Protein AF-A0A7S0FKG6-F1 (afdb_monomer_lite)

Foldseek 3Di:
DEEFAPALAEREEAWFQAEQAEAEQYEAANELAEDYEWEFDADPQEPQVRGGHEAYEAYNYEYEHYNPNNQPHANEEYDQYEQYEHENYEFAHGLAANAEDEAPHQYNYEAAHYEFEHHNANHADAANYAYEHQDFHFYCNPPNDTDSDHAAHEHEHYEYERDHRNQQWHYNDEAQRERYDYYHYEGEQAAHEDPNDHFHAEAANYEYHQHGHNHFERYHEDEDFDPVGAYEDEHYEAEHAAQAEAHEAYAADDPVRLVPRYYAELYEYEHAVLWYWHHYRNDIGIPVRVQVVCSHYNYGTYYPVVVPD

pLDDT: mean 95.39, std 6.19, range [36.03, 98.94]

Secondary structure (DSSP, 8-state):
--EEES-SS-SEEEESSEES-EEES-EEES-SS-SEEEE---BTTB-TT--SEES-EEES-EEES--SS-SS--SEEEES-BS-EEES-EEE--SS-SEEE---SSB--EEES-EEES--SS--S--SEEE---S--BB-TTTSS-BS-PBPEEEES-EEE--SS-TT-SEEE-TT--SEEEES-EEES--EE--SS---EEEES-EEES--SSSS-SEE-----BTTB-EEEES-EEE-SSTT-EEEEE----HHHHHHHEEEE--EEEEGGG--EEEETTEEEEHHHHHHTTSSBT-EEEEGGGG--

Sequence (309 aa):
RCAFSRLDGNAVLLDGYNRDALITGNGFFLLGASGIVLWGYEHNGDGTGGEQPRRTRVEQNFCHEIGIYQKQSSCYFHAVSAESTITRNLFFNGPRAMVNFNDGFGGGHDLGHNLIFNSCRESSDHGAFNSWDRQPYLTDVPTGLPSSEPLYSRLHNNFIVANYAADGGCYDNDDGSSWYLEQNNFCVYGGMKSNFQGHNKHSSNNVHAFASVYGDVCLNGLAQVSEHYAEGYWNNTCVLARASDPYLRVECLDADAARQFLYLGGNRVYAPGGAPSVEYCGRRWNASAWGASGRDIGTTFADTAGVSG

Radius of gyration: 19.32 Å; chains: 1; bounding box: 49×43×53 Å

Organism: NCBI:txid73915

Structure (mmCIF, N/CA/C/O backbone):
data_AF-A0A7S0FKG6-F1
#
_entry.id   AF-A0A7S0FKG6-F1
#
loop_
_atom_site.group_PDB
_atom_site.id
_atom_site.type_symbol
_atom_site.label_atom_id
_atom_site.label_alt_id
_atom_site.label_comp_id
_atom_site.label_asym_id
_atom_site.label_entity_id
_atom_site.label_seq_id
_atom_site.pdbx_PDB_ins_code
_atom_site.Cartn_x
_atom_site.Cartn_y
_atom_site.Cartn_z
_atom_site.occupancy
_atom_site.B_iso_or_equiv
_atom_site.auth_seq_id
_atom_site.auth_comp_id
_atom_site.auth_asym_id
_atom_site.auth_atom_id
_atom_site.pdbx_PDB_model_num
ATOM 1 N N . ARG A 1 1 ? -15.842 -15.954 19.500 1.00 89.19 1 ARG A N 1
ATOM 2 C CA . ARG A 1 1 ? -16.284 -16.000 18.089 1.00 89.19 1 ARG A CA 1
ATOM 3 C C . ARG A 1 1 ? -17.646 -15.325 18.007 1.00 89.19 1 ARG A C 1
ATOM 5 O O . ARG A 1 1 ? -18.601 -15.900 18.513 1.00 89.19 1 ARG A O 1
ATOM 12 N N . CYS A 1 2 ? -17.724 -14.116 17.459 1.00 96.69 2 CYS A N 1
ATOM 13 C CA . CYS A 1 2 ? -18.957 -13.329 17.359 1.00 96.69 2 CYS A CA 1
ATOM 14 C C . CYS A 1 2 ? -19.403 -13.185 15.895 1.00 96.69 2 CYS A C 1
ATOM 16 O O . CYS A 1 2 ? -18.602 -13.375 14.977 1.00 96.69 2 CYS A O 1
ATOM 18 N N . ALA A 1 3 ? -20.674 -12.840 15.686 1.00 98.00 3 ALA A N 1
ATOM 19 C CA . ALA A 1 3 ? -21.220 -12.460 14.388 1.00 98.00 3 ALA A CA 1
ATOM 20 C C . ALA A 1 3 ? -21.898 -11.091 14.517 1.00 98.00 3 ALA A C 1
ATOM 22 O O . ALA A 1 3 ? -22.868 -10.949 15.259 1.00 98.00 3 ALA A O 1
ATOM 23 N N . PHE A 1 4 ? -21.375 -10.100 13.805 1.00 98.44 4 PHE A N 1
ATOM 24 C CA . PHE A 1 4 ? -21.940 -8.762 13.705 1.00 98.44 4 PHE A CA 1
ATOM 25 C C . PHE A 1 4 ? -22.675 -8.666 12.377 1.00 98.44 4 PHE A C 1
ATOM 27 O O . PHE A 1 4 ? -22.057 -8.800 11.319 1.00 98.44 4 PHE A O 1
ATOM 34 N N . SER A 1 5 ? -23.994 -8.478 12.421 1.00 98.00 5 SER A N 1
ATOM 35 C CA . SER A 1 5 ? -24.771 -8.373 11.191 1.00 98.00 5 SER A CA 1
ATOM 36 C C . SER A 1 5 ? -26.020 -7.531 11.320 1.00 98.00 5 SER A C 1
ATOM 38 O O . SER A 1 5 ? -26.583 -7.447 12.410 1.00 98.00 5 SER A O 1
ATOM 40 N N . ARG A 1 6 ? -26.458 -6.950 10.193 1.00 96.44 6 ARG A N 1
ATOM 41 C CA . ARG A 1 6 ? -27.661 -6.104 10.103 1.00 96.44 6 ARG A CA 1
ATOM 42 C C . ARG A 1 6 ? -27.628 -4.938 11.093 1.00 96.44 6 ARG A C 1
ATOM 44 O O . ARG A 1 6 ? -28.636 -4.601 11.705 1.00 96.44 6 ARG A O 1
ATOM 51 N N . LEU A 1 7 ? -26.441 -4.368 11.270 1.00 97.25 7 LEU A N 1
ATOM 52 C CA . LEU A 1 7 ? -26.237 -3.135 12.018 1.00 97.25 7 LEU A CA 1
ATOM 53 C C . LEU A 1 7 ? -26.264 -1.987 11.020 1.00 97.25 7 LEU A C 1
ATOM 55 O O . LEU A 1 7 ? -25.584 -2.072 10.006 1.00 97.25 7 LEU A O 1
ATOM 59 N N . ASP A 1 8 ? -26.977 -0.905 11.312 1.00 96.56 8 ASP A N 1
ATOM 60 C CA . ASP A 1 8 ? -27.083 0.234 10.389 1.00 96.56 8 ASP A CA 1
ATOM 61 C C . ASP A 1 8 ? -25.831 1.142 10.388 1.00 96.56 8 ASP A C 1
ATOM 63 O O . ASP A 1 8 ? -25.753 2.096 9.616 1.00 96.56 8 ASP A O 1
ATOM 67 N N . GLY A 1 9 ? -24.827 0.831 11.217 1.00 97.00 9 GLY A N 1
ATOM 68 C CA . GLY A 1 9 ? -23.578 1.584 11.358 1.00 97.00 9 GLY A CA 1
ATOM 69 C C . GLY A 1 9 ? -22.337 0.692 11.436 1.00 97.00 9 GLY A C 1
ATOM 70 O O . GLY A 1 9 ? -22.277 -0.358 10.793 1.00 97.00 9 GLY A O 1
ATOM 71 N N . ASN A 1 10 ? -21.337 1.135 12.206 1.00 98.12 10 ASN A N 1
ATOM 72 C CA . ASN A 1 10 ? -20.099 0.387 12.431 1.00 98.12 10 ASN A CA 1
ATOM 73 C C . ASN A 1 10 ? -20.342 -0.805 13.371 1.00 98.12 10 ASN A C 1
ATOM 75 O O . ASN A 1 10 ? -21.138 -0.693 14.303 1.00 98.12 10 ASN A O 1
ATOM 79 N N . ALA A 1 11 ? -19.646 -1.926 13.165 1.00 98.31 11 ALA A N 1
ATOM 80 C CA . ALA A 1 11 ? -19.814 -3.099 14.030 1.00 98.31 11 ALA A CA 1
ATOM 81 C C . ALA A 1 11 ? -18.976 -3.047 15.318 1.00 98.31 11 ALA A C 1
ATOM 83 O O . ALA A 1 11 ? -19.496 -3.348 16.391 1.00 98.31 11 ALA A O 1
ATOM 84 N N . VAL A 1 12 ? -17.697 -2.676 15.227 1.00 98.38 12 VAL A N 1
ATOM 85 C CA . VAL A 1 12 ? -16.797 -2.523 16.381 1.00 98.38 12 VAL A CA 1
ATOM 86 C C . VAL A 1 12 ? -16.068 -1.190 16.277 1.00 98.38 12 VAL A C 1
ATOM 88 O O . VAL A 1 12 ? -15.449 -0.911 15.253 1.00 98.38 12 VAL A O 1
ATOM 91 N N . LEU A 1 13 ? -16.121 -0.396 17.347 1.00 98.44 13 LEU A N 1
ATOM 92 C CA . LEU A 1 13 ? -15.377 0.852 17.503 1.00 98.44 13 LEU A CA 1
ATOM 93 C C . LEU A 1 13 ? -14.456 0.741 18.724 1.00 98.44 13 LEU A C 1
ATOM 95 O O . LEU A 1 13 ? -14.931 0.446 19.820 1.00 98.44 13 LEU A O 1
ATOM 99 N N . LEU A 1 14 ? -13.161 0.984 18.527 1.00 98.56 14 LEU A N 1
ATOM 100 C CA . LEU A 1 14 ? -12.196 1.238 19.597 1.00 98.56 14 LEU A CA 1
ATOM 101 C C . LEU A 1 14 ? -11.885 2.734 19.603 1.00 98.56 14 LEU A C 1
ATOM 103 O O . LEU A 1 14 ? -11.306 3.234 18.641 1.00 98.56 14 LEU A O 1
ATOM 107 N N . ASP A 1 15 ? -12.296 3.421 20.663 1.00 97.88 15 ASP A N 1
ATOM 108 C CA . ASP A 1 15 ? -12.265 4.881 20.774 1.00 97.88 15 ASP A CA 1
ATOM 109 C C . ASP A 1 15 ? -11.294 5.341 21.870 1.00 97.88 15 ASP A C 1
ATOM 111 O O . ASP A 1 15 ? -11.360 4.846 22.999 1.00 97.88 15 ASP A O 1
ATOM 115 N N . GLY A 1 16 ? -10.387 6.260 21.537 1.00 98.31 16 GLY A N 1
ATOM 116 C CA . GLY A 1 16 ? -9.392 6.820 22.453 1.00 98.31 16 GLY A CA 1
ATOM 117 C C . GLY A 1 16 ? -8.382 5.791 22.969 1.00 98.31 16 GLY A C 1
ATOM 118 O O . GLY A 1 16 ? -7.975 4.871 22.245 1.00 98.31 16 GLY A O 1
ATOM 119 N N . TYR A 1 17 ? -7.963 5.925 24.232 1.00 98.06 17 TYR A N 1
ATOM 120 C CA . TYR A 1 17 ? -7.011 5.004 24.857 1.00 98.06 17 TYR A CA 1
ATOM 121 C C . TYR A 1 17 ? -7.495 3.540 24.848 1.00 98.06 17 TYR A C 1
ATOM 123 O O . TYR A 1 17 ? -8.285 3.100 25.683 1.00 98.06 17 TYR A O 1
ATOM 131 N N . ASN A 1 18 ? -6.941 2.742 23.932 1.00 98.19 18 ASN A N 1
ATOM 132 C CA . ASN A 1 18 ? -7.097 1.287 23.890 1.00 98.19 18 ASN A CA 1
ATOM 133 C C . ASN A 1 18 ? -5.740 0.632 23.655 1.00 98.19 18 ASN A C 1
ATOM 135 O O . ASN A 1 18 ? -4.949 1.108 22.838 1.00 98.19 18 ASN A O 1
ATOM 139 N N . ARG A 1 19 ? -5.446 -0.457 24.364 1.00 98.06 19 ARG A N 1
ATOM 140 C CA . ARG A 1 19 ? -4.182 -1.189 24.244 1.00 98.06 19 ARG A CA 1
ATOM 141 C C . ARG A 1 19 ? -4.456 -2.676 24.131 1.00 98.06 19 ARG A C 1
ATOM 143 O O . ARG A 1 19 ? -5.287 -3.200 24.866 1.00 98.06 19 ARG A O 1
ATOM 150 N N . ASP A 1 20 ? -3.743 -3.333 23.222 1.00 98.31 20 ASP A N 1
ATOM 151 C CA . ASP A 1 20 ? -3.665 -4.796 23.168 1.00 98.31 20 ASP A CA 1
ATOM 152 C C . ASP A 1 20 ? -5.031 -5.483 22.927 1.00 98.31 20 ASP A C 1
ATOM 154 O O . ASP A 1 20 ? -5.251 -6.638 23.298 1.00 98.31 20 ASP A O 1
ATOM 158 N N . ALA A 1 21 ? -5.967 -4.771 22.284 1.00 98.56 21 ALA A N 1
ATOM 159 C CA . ALA A 1 21 ? -7.280 -5.300 21.937 1.00 98.56 21 ALA A CA 1
ATOM 160 C C . ALA A 1 21 ? -7.155 -6.438 20.912 1.00 98.56 21 ALA A C 1
ATOM 162 O O . ALA A 1 21 ? -6.401 -6.338 19.944 1.00 98.56 21 ALA A O 1
ATOM 163 N N . LEU A 1 22 ? -7.931 -7.509 21.093 1.00 98.69 22 LEU A N 1
ATOM 164 C CA . LEU A 1 22 ? -7.943 -8.668 20.200 1.00 98.69 22 LEU A CA 1
ATOM 165 C C . LEU A 1 22 ? -9.334 -8.872 19.595 1.00 98.69 22 LEU A C 1
ATOM 167 O O . LEU A 1 22 ? -10.280 -9.251 20.283 1.00 98.69 22 LEU A O 1
ATOM 171 N N . ILE A 1 23 ? -9.436 -8.691 18.281 1.00 98.69 23 ILE A N 1
ATOM 172 C CA . ILE A 1 23 ? -10.640 -8.938 17.486 1.00 98.69 23 ILE A CA 1
ATOM 173 C C . ILE A 1 23 ? -10.343 -10.136 16.587 1.00 98.69 23 ILE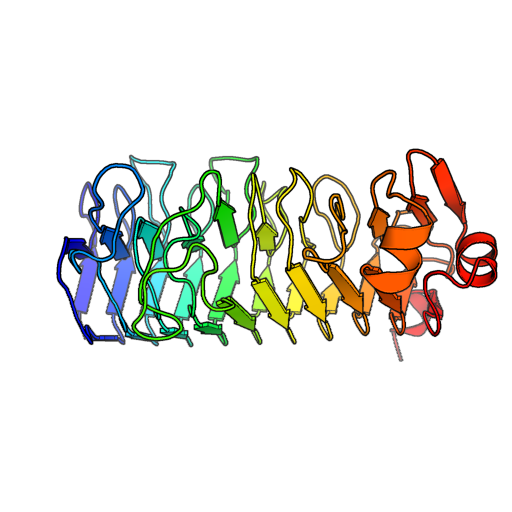 A C 1
ATOM 175 O O . ILE A 1 23 ? -9.741 -9.992 15.522 1.00 98.69 23 ILE A O 1
ATOM 179 N N . THR A 1 24 ? -10.725 -11.338 17.033 1.00 98.69 24 THR A N 1
ATOM 180 C CA . THR A 1 24 ? -10.355 -12.580 16.340 1.00 98.69 24 THR A CA 1
ATOM 181 C C . THR A 1 24 ? -11.503 -13.544 16.049 1.00 98.69 24 THR A C 1
ATOM 183 O O . THR A 1 24 ? -12.388 -13.766 16.883 1.00 98.69 24 THR A O 1
ATOM 186 N N . GLY A 1 25 ? -11.471 -14.145 14.856 1.00 98.56 25 GLY A N 1
ATOM 187 C CA . GLY A 1 25 ? -12.369 -15.230 14.463 1.00 98.56 25 GLY A CA 1
ATOM 188 C C . GLY A 1 25 ? -13.819 -14.809 14.200 1.00 98.56 25 GLY A C 1
ATOM 189 O O . GLY A 1 25 ? -14.706 -15.663 14.225 1.00 98.56 25 GLY A O 1
ATOM 190 N N . ASN A 1 26 ? -14.107 -13.521 14.009 1.00 98.62 26 ASN A N 1
ATOM 191 C CA . ASN A 1 26 ? -15.480 -13.009 13.932 1.00 98.62 26 ASN A CA 1
ATOM 192 C C . ASN A 1 26 ? -16.010 -12.938 12.494 1.00 98.62 26 ASN A C 1
ATOM 194 O O . ASN A 1 26 ? -15.238 -12.894 11.537 1.00 98.62 26 ASN A O 1
ATOM 198 N N . GLY A 1 27 ? -17.338 -12.916 12.360 1.00 98.75 27 GLY A N 1
ATOM 199 C CA . GLY A 1 27 ? -18.040 -12.594 11.116 1.00 98.75 27 GLY A CA 1
ATOM 200 C C . GLY A 1 27 ? -18.590 -11.166 11.142 1.00 98.75 27 GLY A C 1
ATOM 201 O O . GLY A 1 27 ? -19.208 -10.784 12.134 1.00 98.75 27 GLY A O 1
ATOM 202 N N . PHE A 1 28 ? -18.400 -10.409 10.064 1.00 98.81 28 PHE A N 1
ATOM 203 C CA . PHE A 1 28 ? -18.904 -9.044 9.884 1.00 98.81 28 PHE A CA 1
ATOM 204 C C . PHE A 1 28 ? -19.639 -8.958 8.548 1.00 98.81 28 PHE A C 1
ATOM 206 O O . PHE A 1 28 ? -18.995 -9.046 7.506 1.00 98.81 28 PHE A O 1
ATOM 213 N N . PHE A 1 29 ? -20.967 -8.834 8.554 1.00 98.56 29 PHE A N 1
ATOM 214 C CA . PHE A 1 29 ? -21.711 -8.839 7.294 1.00 98.56 29 PHE A CA 1
ATOM 215 C C . PHE A 1 29 ? -23.055 -8.138 7.325 1.00 98.56 29 PHE A C 1
ATOM 217 O O . PHE A 1 29 ? -23.708 -8.071 8.358 1.00 98.56 29 PHE A O 1
ATOM 224 N N . LEU A 1 30 ? -23.506 -7.652 6.170 1.00 98.12 30 LEU A N 1
ATOM 225 C CA . LEU A 1 30 ? -24.705 -6.820 6.048 1.00 98.12 30 LEU A CA 1
ATOM 226 C C . LEU A 1 30 ? -24.644 -5.616 7.000 1.00 98.12 30 LEU A C 1
ATOM 228 O O . LEU A 1 30 ? -25.551 -5.403 7.807 1.00 98.12 30 LEU A O 1
ATOM 232 N N . LEU A 1 31 ? -23.532 -4.881 6.952 1.00 98.69 31 LEU A N 1
ATOM 233 C CA . LEU A 1 31 ? -23.296 -3.715 7.804 1.00 98.69 31 LEU A CA 1
ATOM 234 C C . LEU A 1 31 ? -23.619 -2.424 7.054 1.00 98.69 31 LEU A C 1
ATOM 236 O O . LEU A 1 31 ? -23.310 -2.282 5.874 1.00 98.69 31 LEU A O 1
ATOM 240 N N . GLY A 1 32 ? -24.218 -1.465 7.749 1.00 98.44 32 GLY A N 1
ATOM 241 C CA . GLY A 1 32 ? -24.545 -0.143 7.232 1.00 98.44 32 GLY A CA 1
ATOM 242 C C . GLY A 1 32 ? -23.313 0.717 6.985 1.00 98.44 32 GLY A C 1
ATOM 243 O O . GLY A 1 32 ? -23.330 1.512 6.048 1.00 98.44 32 GLY A O 1
ATOM 244 N N . ALA A 1 33 ? -22.244 0.511 7.761 1.00 98.44 33 ALA A N 1
ATOM 245 C CA . ALA A 1 33 ? -20.949 1.171 7.604 1.00 98.44 33 ALA A CA 1
ATOM 246 C C . ALA A 1 33 ? -19.786 0.162 7.749 1.00 98.44 33 ALA A C 1
ATOM 248 O O . ALA A 1 33 ? -19.877 -0.954 7.230 1.00 98.44 33 ALA A O 1
ATOM 249 N N . SER A 1 34 ? -18.689 0.551 8.405 1.00 98.62 34 SER A N 1
ATOM 250 C CA . SER A 1 34 ? -17.450 -0.228 8.511 1.00 98.62 34 SER A CA 1
ATOM 251 C C . SER A 1 34 ? -17.559 -1.423 9.467 1.00 98.62 34 SER A C 1
ATOM 253 O O . SER A 1 34 ? -18.360 -1.447 10.402 1.00 98.62 34 SER A O 1
ATOM 255 N N . GLY A 1 35 ? -16.703 -2.426 9.264 1.00 98.75 35 GLY A N 1
ATOM 256 C CA . GLY A 1 35 ? -16.584 -3.561 10.182 1.00 98.75 35 GLY A CA 1
ATOM 257 C C . GLY A 1 35 ? -15.928 -3.148 11.498 1.00 98.75 35 GLY A C 1
ATOM 258 O O . GLY A 1 35 ? -16.565 -3.109 12.550 1.00 98.75 35 GLY A O 1
ATOM 259 N N . ILE A 1 36 ? -14.642 -2.828 11.425 1.00 98.88 36 ILE A N 1
ATOM 260 C CA . ILE A 1 36 ? -13.799 -2.483 12.568 1.00 98.88 36 ILE A CA 1
ATOM 261 C C . ILE A 1 36 ? -13.268 -1.068 12.361 1.00 98.88 36 ILE A C 1
ATOM 263 O O . ILE A 1 36 ? -12.693 -0.774 11.314 1.00 98.88 36 ILE A O 1
ATOM 267 N N . VAL A 1 37 ? -13.455 -0.213 13.362 1.00 98.81 37 VAL A N 1
ATOM 268 C CA . VAL A 1 37 ? -13.015 1.183 13.375 1.00 98.81 37 VAL A CA 1
ATOM 269 C C . VAL A 1 37 ? -12.149 1.411 14.606 1.00 98.81 37 VAL A C 1
ATOM 271 O O . VAL A 1 37 ? -12.579 1.146 15.727 1.00 98.81 37 VAL A O 1
ATOM 274 N N . LEU A 1 38 ? -10.935 1.904 14.399 1.00 98.81 38 LEU A N 1
ATOM 275 C CA . LEU A 1 38 ? -10.085 2.451 15.455 1.00 98.81 38 LEU A CA 1
ATOM 276 C C . LEU A 1 38 ? -10.071 3.969 15.304 1.00 98.81 38 LEU A C 1
ATOM 278 O O . LEU A 1 38 ? -9.862 4.472 14.202 1.00 98.81 38 LEU A O 1
ATOM 282 N N . TRP A 1 39 ? -10.306 4.684 16.394 1.00 98.50 39 TRP A N 1
ATOM 283 C CA . TRP A 1 39 ? -10.370 6.137 16.399 1.00 98.50 39 TRP A CA 1
ATOM 284 C C . TRP A 1 39 ? -9.599 6.688 17.594 1.00 98.50 39 TRP A C 1
ATOM 286 O O . TRP A 1 39 ? -9.927 6.375 18.737 1.00 98.50 39 TRP A O 1
ATOM 296 N N . GLY A 1 40 ? -8.552 7.464 17.334 1.00 98.19 40 GLY A N 1
ATOM 297 C CA . GLY A 1 40 ? -7.789 8.169 18.359 1.00 98.19 40 GLY A CA 1
ATOM 298 C C . GLY A 1 40 ? -7.996 9.677 18.339 1.00 98.19 40 GLY A C 1
ATOM 299 O O . GLY A 1 40 ? -8.650 10.237 17.458 1.00 98.19 40 GLY A O 1
ATOM 300 N N . TYR A 1 41 ? -7.396 10.325 19.329 1.00 97.88 41 TYR A N 1
ATOM 301 C CA . TYR A 1 41 ? -7.435 11.762 19.539 1.00 97.88 41 TYR A CA 1
ATOM 302 C C . TYR A 1 41 ? -6.024 12.325 19.672 1.00 97.88 41 TYR A C 1
ATOM 304 O O . TYR A 1 41 ? -5.102 11.686 20.177 1.00 97.88 41 TYR A O 1
ATOM 312 N N . GLU A 1 42 ? -5.886 13.563 19.230 1.00 96.06 42 GLU A N 1
ATOM 313 C CA . GLU A 1 42 ? -4.657 14.344 19.209 1.00 96.06 42 GLU A CA 1
ATOM 314 C C . GLU A 1 42 ? -4.992 15.796 19.565 1.00 96.06 42 GLU A C 1
ATOM 316 O O . GLU A 1 42 ? -6.165 16.190 19.574 1.00 96.06 42 GLU A O 1
ATOM 321 N N . HIS A 1 43 ? -3.971 16.588 19.883 1.00 96.62 43 HIS A N 1
ATOM 322 C CA . HIS A 1 43 ? -4.115 18.017 20.112 1.00 96.62 43 HIS A CA 1
ATOM 323 C C . HIS A 1 43 ? -3.177 18.836 19.207 1.00 96.62 43 HIS A C 1
ATOM 325 O O . HIS A 1 43 ? -2.007 19.045 19.527 1.00 96.62 43 HIS A O 1
ATOM 331 N N . ASN A 1 44 ? -3.722 19.377 18.113 1.00 94.44 44 ASN A N 1
ATOM 332 C CA . ASN A 1 44 ? -3.013 20.178 17.103 1.00 94.44 44 ASN A CA 1
ATOM 333 C C . ASN A 1 44 ? -1.809 19.453 16.469 1.00 94.44 44 ASN A C 1
ATOM 335 O O . ASN A 1 44 ? -0.712 20.003 16.378 1.00 94.44 44 ASN A O 1
ATOM 339 N N . GLY A 1 45 ? -2.018 18.212 16.046 1.00 95.00 45 GLY A N 1
ATOM 340 C CA . GLY A 1 45 ? -1.013 17.302 15.509 1.00 95.00 45 GLY A CA 1
ATOM 341 C C . GLY A 1 45 ? -0.225 16.544 16.578 1.00 95.00 45 GLY A C 1
ATOM 342 O O . GLY A 1 45 ? 0.552 15.664 16.222 1.00 95.00 45 GLY A O 1
ATOM 343 N N . ASP A 1 46 ? -0.405 16.836 17.870 1.00 97.56 46 ASP A N 1
ATOM 344 C CA . ASP A 1 46 ? 0.307 16.160 18.959 1.00 97.56 46 ASP A CA 1
ATOM 345 C C . ASP A 1 46 ? -0.513 15.012 19.564 1.00 97.56 46 ASP A C 1
ATOM 347 O O . ASP A 1 46 ? -1.479 15.235 20.296 1.00 97.56 46 ASP A O 1
ATOM 351 N N . GLY A 1 47 ? -0.117 13.769 19.271 1.00 97.12 47 GLY A N 1
ATOM 352 C CA . GLY A 1 47 ? -0.709 12.557 19.850 1.00 97.12 47 GLY A CA 1
ATOM 353 C C . GLY A 1 47 ? 0.163 11.885 20.916 1.00 97.12 47 GLY A C 1
ATOM 354 O O . GLY A 1 47 ? -0.049 10.714 21.247 1.00 97.12 47 GLY A O 1
ATOM 355 N N . THR A 1 48 ? 1.144 12.594 21.486 1.00 97.31 48 THR A N 1
ATOM 356 C CA . THR A 1 48 ? 1.971 12.076 22.596 1.00 97.31 48 THR A CA 1
ATOM 357 C C . THR A 1 48 ? 1.186 11.929 23.908 1.00 97.31 48 THR A C 1
ATOM 359 O O . THR A 1 48 ? 1.636 11.256 24.831 1.00 97.31 48 THR A O 1
ATOM 362 N N . GLY A 1 49 ? -0.033 12.480 23.976 1.00 96.06 49 GLY A N 1
ATOM 363 C CA . GLY A 1 49 ? -0.958 12.315 25.103 1.00 96.06 49 GLY A CA 1
ATOM 364 C C . GLY A 1 49 ? -1.493 10.889 25.298 1.00 96.06 49 GLY A C 1
ATOM 365 O O . GLY A 1 49 ? -1.965 10.563 26.385 1.00 96.06 49 GLY A O 1
ATOM 366 N N . GLY A 1 50 ? -1.394 10.015 24.290 1.00 96.44 50 GLY A N 1
ATOM 367 C CA . GLY A 1 50 ? -1.692 8.586 24.437 1.00 96.44 50 GLY A CA 1
ATOM 368 C C . GLY A 1 50 ? -3.150 8.168 24.196 1.00 96.44 50 GLY A C 1
ATOM 369 O O . GLY A 1 50 ? -3.437 6.968 24.268 1.00 96.44 50 GLY A O 1
ATOM 370 N N . GLU A 1 51 ? -4.044 9.091 23.844 1.00 97.94 51 GLU A N 1
ATOM 371 C CA . GLU A 1 51 ? -5.468 8.865 23.546 1.00 97.94 51 GLU A CA 1
ATOM 372 C C . GLU A 1 51 ? -5.743 8.238 22.163 1.00 97.94 51 GLU A C 1
ATOM 374 O O . GLU A 1 51 ? -6.644 8.637 21.433 1.00 97.94 51 GLU A O 1
ATOM 379 N N . GLN A 1 52 ? -4.989 7.203 21.806 1.00 98.00 52 GLN A N 1
ATOM 380 C CA . GLN A 1 52 ? -5.088 6.477 20.537 1.00 98.00 52 GLN A CA 1
ATOM 381 C C . GLN A 1 52 ? -5.216 4.970 20.768 1.00 98.00 52 GLN A C 1
ATOM 383 O O . GLN A 1 52 ? -4.591 4.461 21.698 1.00 98.00 52 GLN A O 1
ATOM 388 N N . PRO A 1 53 ? -5.906 4.190 19.922 1.00 98.56 53 PRO A N 1
ATOM 389 C CA . PRO A 1 53 ? -5.793 2.736 19.947 1.00 98.56 53 PRO A CA 1
ATOM 390 C C . PRO A 1 53 ? -4.394 2.281 19.502 1.00 98.56 53 PRO A C 1
ATOM 392 O O . PRO A 1 53 ? -3.902 2.713 18.458 1.00 98.56 53 PRO A O 1
ATOM 395 N N . ARG A 1 54 ? -3.745 1.386 20.258 1.00 98.31 54 ARG A N 1
ATOM 396 C CA . ARG A 1 54 ? -2.425 0.820 19.913 1.00 98.31 54 ARG A CA 1
ATOM 397 C C . ARG A 1 54 ? -2.363 -0.688 20.119 1.00 98.31 54 ARG A C 1
ATOM 399 O O . ARG A 1 54 ? -3.035 -1.219 21.005 1.00 98.31 54 ARG A O 1
ATOM 406 N N . ARG A 1 55 ? -1.519 -1.366 19.332 1.00 98.62 55 ARG A N 1
ATOM 407 C CA . ARG A 1 55 ? -1.267 -2.821 19.433 1.00 98.62 55 ARG A CA 1
ATOM 408 C C . ARG A 1 55 ? -2.534 -3.667 19.302 1.00 98.62 55 ARG A C 1
ATOM 410 O O . ARG A 1 55 ? -2.681 -4.711 19.934 1.00 98.62 55 ARG A O 1
ATOM 417 N N . THR A 1 56 ? -3.478 -3.197 18.489 1.00 98.81 56 THR A N 1
ATOM 418 C CA . THR A 1 56 ? -4.712 -3.938 18.218 1.00 98.81 56 THR A CA 1
ATOM 419 C C . THR A 1 56 ? -4.421 -5.079 17.255 1.00 98.81 56 THR A C 1
ATOM 421 O O . THR A 1 56 ? -3.779 -4.887 16.226 1.00 98.81 56 THR A O 1
ATOM 424 N N . ARG A 1 57 ? -4.930 -6.268 17.563 1.00 98.88 57 ARG A N 1
ATOM 425 C CA . ARG A 1 57 ? -4.792 -7.470 16.741 1.00 98.88 57 ARG A CA 1
ATOM 426 C C . ARG A 1 57 ? -6.133 -7.820 16.107 1.00 98.88 57 ARG A C 1
ATOM 428 O O . ARG A 1 57 ? -7.089 -8.154 16.805 1.00 98.88 57 ARG A O 1
ATOM 435 N N . VAL A 1 58 ? -6.196 -7.762 14.781 1.00 98.88 58 VAL A N 1
ATOM 436 C CA . VAL A 1 58 ? -7.359 -8.111 13.959 1.00 98.88 58 VAL A CA 1
ATOM 437 C C . VAL A 1 58 ? -7.015 -9.361 13.162 1.00 98.88 58 VAL A C 1
ATOM 439 O O . VAL A 1 58 ? -6.332 -9.291 12.140 1.00 98.88 58 VAL A O 1
ATOM 442 N N . GLU A 1 59 ? -7.456 -10.521 13.649 1.00 98.88 59 GLU A N 1
ATOM 443 C CA . GLU A 1 59 ? -6.979 -11.808 13.137 1.00 98.88 59 GLU A CA 1
ATOM 444 C C . GLU A 1 59 ? -8.088 -12.778 12.750 1.00 98.88 59 GLU A C 1
ATOM 446 O O . GLU A 1 59 ? -9.005 -13.022 13.532 1.00 98.88 59 GLU A O 1
ATOM 451 N N . GLN A 1 60 ? -7.946 -13.450 11.606 1.00 98.75 60 GLN A N 1
ATOM 452 C CA . GLN A 1 60 ? -8.837 -14.561 11.235 1.00 98.75 60 GLN A CA 1
ATOM 453 C C . GLN A 1 60 ? -10.320 -14.162 11.155 1.00 98.75 60 GLN A C 1
ATOM 455 O O . GLN A 1 60 ? -11.206 -14.980 11.410 1.00 98.75 60 GLN A O 1
ATOM 460 N N . ASN A 1 61 ? -10.607 -12.901 10.833 1.00 98.88 61 ASN A N 1
ATOM 461 C CA . ASN A 1 61 ? -11.970 -12.419 10.664 1.00 98.88 61 ASN A CA 1
ATOM 462 C C . ASN A 1 61 ? -12.439 -12.591 9.217 1.00 98.88 61 ASN A C 1
ATOM 464 O O . ASN A 1 61 ? -11.657 -12.551 8.266 1.00 98.88 61 ASN A O 1
ATOM 468 N N . PHE A 1 62 ? -13.749 -12.747 9.076 1.00 98.62 62 PHE A N 1
ATOM 469 C CA . PHE A 1 62 ? -14.453 -12.862 7.810 1.00 98.62 62 PHE A CA 1
ATOM 470 C C . PHE A 1 62 ? -15.399 -11.671 7.680 1.00 98.62 62 PHE A C 1
ATOM 472 O O . PHE A 1 62 ? -16.349 -11.562 8.454 1.00 98.62 62 PHE A O 1
ATOM 479 N N . CYS A 1 63 ? -15.116 -10.752 6.759 1.00 98.81 63 CYS A N 1
ATOM 480 C CA . CYS A 1 63 ? -15.879 -9.515 6.618 1.00 98.81 63 CYS A CA 1
ATOM 481 C C . CYS A 1 63 ? -16.312 -9.291 5.166 1.00 98.81 63 CYS A C 1
ATOM 483 O O . CYS A 1 63 ? -15.471 -9.289 4.264 1.00 98.81 63 CYS A O 1
ATOM 485 N N . HIS A 1 64 ? -17.624 -9.156 4.950 1.00 98.50 64 HIS A N 1
ATOM 486 C CA . HIS A 1 64 ? -18.222 -9.082 3.618 1.00 98.50 64 HIS A CA 1
ATOM 487 C C . HIS A 1 64 ? -19.599 -8.410 3.585 1.00 98.50 64 HIS A C 1
ATOM 489 O O . HIS A 1 64 ? -20.323 -8.454 4.566 1.00 98.50 64 HIS A O 1
ATOM 495 N N . GLU A 1 65 ? -19.979 -7.786 2.466 1.00 98.06 65 GLU A N 1
ATOM 496 C CA . GLU A 1 65 ? -21.200 -6.959 2.348 1.00 98.06 65 GLU A CA 1
ATOM 497 C C . GLU A 1 65 ? -21.324 -5.910 3.463 1.00 98.06 65 GLU A C 1
ATOM 499 O O . GLU A 1 65 ? -22.199 -5.968 4.331 1.00 98.06 65 GLU A O 1
ATOM 504 N N . ILE A 1 66 ? -20.431 -4.931 3.433 1.00 98.62 66 ILE A N 1
ATOM 505 C CA . ILE A 1 66 ? -20.433 -3.790 4.355 1.00 98.62 66 ILE A CA 1
ATOM 506 C C . ILE A 1 66 ? -20.825 -2.498 3.636 1.00 98.62 66 ILE A C 1
ATOM 508 O O . ILE A 1 66 ? -20.962 -2.487 2.415 1.00 98.62 66 ILE A O 1
ATOM 512 N N . GLY A 1 67 ? -20.984 -1.404 4.381 1.00 98.06 67 GLY A N 1
ATOM 513 C CA . GLY A 1 67 ? -21.286 -0.092 3.814 1.00 98.06 67 GLY A CA 1
ATOM 514 C C . GLY A 1 67 ? -22.587 -0.042 3.008 1.00 98.06 67 GLY A C 1
ATOM 515 O O . GLY A 1 67 ? -22.637 0.568 1.939 1.00 98.06 67 GLY A O 1
ATOM 516 N N . ILE A 1 68 ? -23.654 -0.691 3.491 1.00 97.56 68 ILE A N 1
ATOM 517 C CA . ILE A 1 68 ? -24.984 -0.646 2.856 1.00 97.56 68 ILE A CA 1
ATOM 518 C C . ILE A 1 68 ? -25.465 0.806 2.724 1.00 97.56 68 ILE A C 1
ATOM 520 O O . ILE A 1 68 ? -25.995 1.172 1.673 1.00 97.56 68 ILE A O 1
ATOM 524 N N . TYR A 1 69 ? -25.221 1.638 3.741 1.00 96.81 69 TYR A N 1
ATOM 525 C CA . TYR A 1 69 ? -25.646 3.038 3.772 1.00 96.81 69 TYR A CA 1
ATOM 526 C C . TYR A 1 69 ? -24.473 4.013 3.624 1.00 96.81 69 TYR A C 1
ATOM 528 O O . TYR A 1 69 ? -24.555 4.948 2.832 1.00 96.81 69 TYR A O 1
ATOM 536 N N . GLN A 1 70 ? -23.371 3.792 4.344 1.00 97.00 70 GLN A N 1
ATOM 537 C CA . GLN A 1 70 ? -22.163 4.612 4.262 1.00 97.00 70 GLN A CA 1
ATOM 538 C C . GLN A 1 70 ? -21.179 3.993 3.269 1.00 97.00 70 GLN A C 1
ATOM 540 O O . GLN A 1 70 ? -20.658 2.904 3.483 1.00 97.00 70 GLN A O 1
ATOM 545 N N . LYS A 1 71 ? -20.930 4.686 2.154 1.00 96.19 71 LYS A N 1
ATOM 546 C CA . LYS A 1 71 ? -20.099 4.157 1.057 1.00 96.19 71 LYS A CA 1
ATOM 547 C C . LYS A 1 71 ? -18.603 4.413 1.237 1.00 96.19 71 LYS A C 1
ATOM 549 O O . LYS A 1 71 ? -17.794 3.746 0.605 1.00 96.19 71 LYS A O 1
ATOM 554 N N . GLN A 1 72 ? -18.230 5.310 2.147 1.00 94.69 72 GLN A N 1
ATOM 555 C CA . GLN A 1 72 ? -16.860 5.472 2.642 1.00 94.69 72 GLN A CA 1
ATOM 556 C C . GLN A 1 72 ? -16.653 4.516 3.825 1.00 94.69 72 GLN A C 1
ATOM 558 O O . GLN A 1 72 ? -16.656 4.922 4.984 1.00 94.69 72 GLN A O 1
ATOM 563 N N . SER A 1 73 ? -16.617 3.212 3.553 1.00 97.62 73 SER A N 1
ATOM 564 C CA . SER A 1 73 ? -16.542 2.182 4.595 1.00 97.62 73 SER A CA 1
ATOM 565 C C . SER A 1 73 ? -15.618 1.040 4.207 1.00 97.62 73 SER A C 1
ATOM 567 O O . SER A 1 73 ? -15.518 0.675 3.035 1.00 97.62 73 SER A O 1
ATOM 569 N N . SER A 1 74 ? -14.988 0.464 5.228 1.00 98.56 74 SER A N 1
ATOM 570 C CA . SER A 1 74 ? -13.949 -0.558 5.115 1.00 98.56 74 SER A CA 1
ATOM 571 C C . SER A 1 74 ? -14.192 -1.672 6.131 1.00 98.56 74 SER A C 1
ATOM 573 O O . SER A 1 74 ? -14.839 -1.476 7.161 1.00 98.56 74 SER A O 1
ATOM 575 N N . CYS A 1 75 ? -13.679 -2.873 5.865 1.00 98.75 75 CYS A N 1
ATOM 576 C CA . CYS A 1 75 ? -13.702 -3.937 6.868 1.00 98.75 75 CYS A CA 1
ATOM 577 C C . CYS A 1 75 ? -12.807 -3.581 8.051 1.00 98.75 75 CYS A C 1
ATOM 579 O O . CYS A 1 75 ? -13.166 -3.860 9.193 1.00 98.75 75 CYS A O 1
ATOM 581 N N . TYR A 1 76 ? -11.688 -2.915 7.772 1.00 98.88 76 TYR A N 1
ATOM 582 C CA . TYR A 1 76 ? -10.834 -2.301 8.771 1.00 98.88 76 TYR A CA 1
ATOM 583 C C . TYR A 1 76 ? -10.546 -0.852 8.385 1.00 98.88 76 TYR A C 1
ATOM 585 O O . TYR A 1 76 ? -10.070 -0.574 7.285 1.00 98.88 76 TYR A O 1
ATOM 593 N N . PHE A 1 77 ? -10.825 0.057 9.304 1.00 98.81 77 PHE A N 1
ATOM 594 C CA . PHE A 1 77 ? -10.478 1.464 9.219 1.00 98.81 77 PHE A CA 1
ATOM 595 C C . PHE A 1 77 ? -9.758 1.858 10.507 1.00 98.81 77 PHE A C 1
ATOM 597 O O . PHE A 1 77 ? -10.167 1.441 11.596 1.00 98.81 77 PHE A O 1
ATOM 604 N N . HIS A 1 78 ? -8.744 2.708 10.399 1.00 98.50 78 HIS A N 1
ATOM 605 C CA . HIS A 1 78 ? -8.268 3.461 11.551 1.00 98.50 78 HIS A CA 1
ATOM 606 C C . HIS A 1 78 ? -8.069 4.934 11.222 1.00 98.50 78 HIS A C 1
ATOM 608 O O . HIS A 1 78 ? -7.786 5.273 10.074 1.00 98.50 78 HIS A O 1
ATOM 614 N N . ALA A 1 79 ? -8.160 5.764 12.257 1.00 97.75 79 ALA A N 1
ATOM 615 C CA . ALA A 1 79 ? -7.618 7.111 12.305 1.00 97.75 79 ALA A CA 1
ATOM 616 C C . ALA A 1 79 ? -6.937 7.332 13.665 1.00 97.75 79 ALA A C 1
ATOM 618 O O . ALA A 1 79 ? -7.478 6.906 14.690 1.00 97.75 79 ALA A O 1
ATOM 619 N N . VAL A 1 80 ? -5.763 7.963 13.673 1.00 97.75 80 VAL A N 1
ATOM 620 C CA . VAL A 1 80 ? -4.924 8.231 14.849 1.00 97.75 80 VAL A CA 1
ATOM 621 C C . VAL A 1 80 ? -4.729 6.954 15.674 1.00 97.75 80 VAL A C 1
ATOM 623 O O . VAL A 1 80 ? -5.215 6.802 16.793 1.00 97.75 80 VAL A O 1
ATOM 626 N N . SER A 1 81 ? -4.057 5.965 15.088 1.00 98.12 81 SER A N 1
ATOM 627 C CA . SER A 1 81 ? -3.777 4.664 15.709 1.00 98.12 81 SER A CA 1
ATOM 628 C C . SER A 1 81 ? -2.388 4.182 15.314 1.00 98.12 81 SER A C 1
ATOM 630 O O . SER A 1 81 ? -1.896 4.581 14.277 1.00 98.12 81 SER A O 1
ATOM 632 N N . ALA A 1 82 ? -1.759 3.313 16.108 1.00 98.31 82 ALA A N 1
ATOM 633 C CA . ALA A 1 82 ? -0.435 2.779 15.785 1.00 98.31 82 ALA A CA 1
ATOM 634 C C . ALA A 1 82 ? -0.314 1.284 16.114 1.00 98.31 82 ALA A C 1
ATOM 636 O O . ALA A 1 82 ? -1.079 0.732 16.913 1.00 98.31 82 ALA A O 1
ATOM 637 N N . GLU A 1 83 ? 0.681 0.623 15.525 1.00 98.56 83 GLU A N 1
ATOM 638 C CA . GLU A 1 83 ? 1.123 -0.730 15.897 1.00 98.56 83 GLU A CA 1
ATOM 639 C C . GLU A 1 83 ? 0.048 -1.825 15.746 1.00 98.56 83 GLU A C 1
ATOM 641 O O . GLU A 1 83 ? 0.087 -2.845 16.433 1.00 98.56 83 GLU A O 1
ATOM 646 N N . SER A 1 84 ? -0.963 -1.622 14.897 1.00 98.75 84 SER A N 1
ATOM 647 C CA . SER A 1 84 ? -2.003 -2.644 14.700 1.00 98.75 84 SER A CA 1
ATOM 648 C C . SER A 1 84 ? -1.504 -3.789 13.820 1.00 98.75 84 SER A C 1
ATOM 650 O O . SER A 1 84 ? -0.929 -3.540 12.768 1.00 98.75 84 SER A O 1
ATOM 652 N N . THR A 1 85 ? -1.809 -5.033 14.192 1.00 98.94 85 THR A N 1
ATOM 653 C CA . THR A 1 85 ? -1.580 -6.224 13.361 1.00 98.94 85 THR A CA 1
ATOM 654 C C . THR A 1 85 ? -2.899 -6.690 12.753 1.00 98.94 85 THR A C 1
ATOM 656 O O . THR A 1 85 ? -3.820 -7.077 13.473 1.00 98.94 85 THR A O 1
ATOM 659 N N . ILE A 1 86 ? -2.995 -6.694 11.426 1.00 98.94 86 ILE A N 1
ATOM 660 C CA . ILE A 1 86 ? -4.164 -7.105 10.650 1.00 98.94 86 ILE A CA 1
ATOM 661 C C . ILE A 1 86 ? -3.750 -8.299 9.792 1.00 98.94 86 ILE A C 1
ATOM 663 O O . ILE A 1 86 ? -3.134 -8.136 8.739 1.00 98.94 86 ILE A O 1
ATOM 667 N N . THR A 1 87 ? -4.057 -9.518 10.245 1.00 98.94 87 THR A N 1
ATOM 668 C CA . THR A 1 87 ? -3.531 -10.728 9.599 1.00 98.94 87 THR A CA 1
ATOM 669 C C . THR A 1 87 ? -4.509 -11.886 9.467 1.00 98.94 87 THR A C 1
ATOM 671 O O . THR A 1 87 ? -5.371 -12.111 10.318 1.00 98.94 87 THR A O 1
ATOM 674 N N . ARG A 1 88 ? -4.346 -12.684 8.405 1.00 98.88 88 ARG A N 1
ATOM 675 C CA . ARG A 1 88 ? -5.153 -13.888 8.139 1.00 98.88 88 ARG A CA 1
ATOM 676 C C . ARG A 1 88 ? -6.647 -13.599 8.007 1.00 98.88 88 ARG A C 1
ATOM 678 O O . ARG A 1 88 ? -7.458 -14.472 8.301 1.00 98.88 88 ARG A O 1
ATOM 685 N N . ASN A 1 89 ? -7.024 -12.391 7.602 1.00 98.94 89 ASN A N 1
ATOM 686 C CA . ASN A 1 89 ? -8.417 -12.033 7.383 1.00 98.94 89 ASN A CA 1
ATOM 687 C C . ASN A 1 89 ? -8.838 -12.266 5.929 1.00 98.94 89 ASN A C 1
ATOM 689 O O . ASN A 1 89 ? -8.017 -12.270 5.009 1.00 98.94 89 ASN A O 1
ATOM 693 N N . LEU A 1 90 ? -10.144 -12.426 5.741 1.00 98.88 90 LEU A N 1
ATOM 694 C CA . LEU A 1 90 ? -10.796 -12.512 4.441 1.00 98.88 90 LEU A CA 1
ATOM 695 C C . LEU A 1 90 ? -11.793 -11.358 4.319 1.00 98.88 90 LEU A C 1
ATOM 697 O O . LEU A 1 90 ? -12.845 -11.385 4.965 1.00 98.88 90 LEU A O 1
ATOM 701 N N . PHE A 1 91 ? -11.439 -10.352 3.517 1.00 98.88 91 PHE A N 1
ATOM 702 C CA . PHE A 1 91 ? -12.192 -9.107 3.354 1.00 98.88 91 PHE A CA 1
ATOM 703 C C . PHE A 1 91 ? -12.622 -8.918 1.905 1.00 98.88 91 PHE A C 1
ATOM 705 O O . PHE A 1 91 ? -11.784 -8.814 1.014 1.00 98.88 91 PHE A O 1
ATOM 712 N N . PHE A 1 92 ? -13.923 -8.849 1.646 1.00 98.56 92 PHE A N 1
ATOM 713 C CA . PHE A 1 92 ? -14.402 -8.650 0.282 1.00 98.56 92 PHE A CA 1
ATOM 714 C C . PHE A 1 92 ? -15.778 -8.003 0.228 1.00 98.56 92 PHE A C 1
ATOM 716 O O . PHE A 1 92 ? -16.430 -7.826 1.247 1.00 98.56 92 PHE A O 1
ATOM 723 N N . ASN A 1 93 ? -16.240 -7.659 -0.971 1.00 98.31 93 ASN A N 1
ATOM 724 C CA . ASN A 1 93 ? -17.587 -7.140 -1.201 1.00 98.31 93 ASN A CA 1
ATOM 725 C C . ASN A 1 93 ? -17.899 -5.869 -0.389 1.00 98.31 93 ASN A C 1
ATOM 727 O O . ASN A 1 93 ? -18.906 -5.806 0.316 1.00 98.31 93 ASN A O 1
ATOM 731 N N . GLY A 1 94 ? -17.045 -4.854 -0.523 1.00 97.88 94 GLY A N 1
ATOM 732 C CA . GLY A 1 94 ? -17.257 -3.521 0.047 1.00 97.88 94 GLY A CA 1
ATOM 733 C C . GLY A 1 94 ? -17.499 -2.446 -1.019 1.00 97.88 94 GLY A C 1
ATOM 734 O O . GLY A 1 94 ? -17.159 -2.635 -2.193 1.00 97.88 94 GLY A O 1
ATOM 735 N N . PRO A 1 95 ? -18.079 -1.297 -0.631 1.00 98.00 95 PRO A N 1
ATOM 736 C CA . PRO A 1 95 ? -18.376 -0.210 -1.556 1.00 98.00 95 PRO A CA 1
ATOM 737 C C . PRO A 1 95 ? -17.123 0.577 -1.953 1.00 98.00 95 PRO A C 1
ATOM 739 O O . PRO A 1 95 ? -17.128 1.196 -3.015 1.00 98.00 95 PRO A O 1
ATOM 742 N N . ARG A 1 96 ? -16.060 0.534 -1.135 1.00 97.75 96 ARG A N 1
ATOM 743 C CA . ARG A 1 96 ? -14.769 1.225 -1.314 1.00 97.75 96 ARG A CA 1
ATOM 744 C C . ARG A 1 96 ? -13.607 0.315 -0.882 1.00 97.75 96 ARG A C 1
ATOM 746 O O . ARG A 1 96 ? -13.768 -0.907 -0.934 1.00 97.75 96 ARG A O 1
ATOM 753 N N . ALA A 1 97 ? -12.453 0.870 -0.507 1.00 98.12 97 ALA A N 1
ATOM 754 C CA . ALA A 1 97 ? -11.308 0.116 -0.002 1.00 98.12 97 ALA A CA 1
ATOM 755 C C . ALA A 1 97 ? -11.706 -0.749 1.204 1.00 98.12 97 ALA A C 1
ATOM 757 O O . ALA A 1 97 ? -12.423 -0.302 2.101 1.00 98.12 97 ALA A O 1
ATOM 758 N N . MET A 1 98 ? -11.233 -1.994 1.249 1.00 98.62 98 MET A N 1
ATOM 759 C CA . MET A 1 98 ? -11.543 -2.912 2.349 1.00 98.62 98 MET A CA 1
ATOM 760 C C . MET A 1 98 ? -10.693 -2.647 3.590 1.00 98.62 98 MET A C 1
ATOM 762 O O . MET A 1 98 ? -11.105 -3.003 4.697 1.00 98.62 98 MET A O 1
ATOM 766 N N . VAL A 1 99 ? -9.525 -2.037 3.404 1.00 98.81 99 VAL A N 1
ATOM 767 C CA . VAL A 1 99 ? -8.619 -1.596 4.463 1.00 98.81 99 VAL A CA 1
ATOM 768 C C . VAL A 1 99 ? -8.268 -0.142 4.187 1.00 98.81 99 VAL A C 1
ATOM 770 O O . VAL A 1 99 ? -7.841 0.171 3.078 1.00 98.81 99 VAL A O 1
ATOM 773 N N . ASN A 1 100 ? -8.459 0.729 5.174 1.00 98.50 100 ASN A N 1
ATOM 774 C CA . ASN A 1 100 ? -8.153 2.148 5.043 1.00 98.50 100 ASN A CA 1
ATOM 775 C C . ASN A 1 100 ? -7.342 2.649 6.238 1.00 98.50 100 ASN A C 1
ATOM 777 O O . ASN A 1 100 ? -7.821 2.599 7.375 1.00 98.50 100 ASN A O 1
ATOM 781 N N . PHE A 1 101 ? -6.133 3.132 5.968 1.00 98.31 101 PHE A N 1
ATOM 782 C CA . PHE A 1 101 ? -5.262 3.793 6.937 1.00 98.31 101 PHE A CA 1
ATOM 783 C C . PHE A 1 101 ? -5.405 5.300 6.727 1.00 98.31 101 PHE A C 1
ATOM 785 O O . PHE A 1 101 ? -4.972 5.837 5.714 1.00 98.31 101 PHE A O 1
ATOM 792 N N . ASN A 1 102 ? -6.146 5.975 7.601 1.00 97.00 102 ASN A N 1
ATOM 793 C CA . ASN A 1 102 ? -6.617 7.329 7.305 1.00 97.00 102 ASN A CA 1
ATOM 794 C C . ASN A 1 102 ? -5.572 8.434 7.531 1.00 97.00 102 ASN A C 1
ATOM 796 O O . ASN A 1 102 ? -5.791 9.567 7.100 1.00 97.00 102 ASN A O 1
ATOM 800 N N . ASP A 1 103 ? -4.493 8.118 8.241 1.00 95.81 103 ASP A N 1
ATOM 801 C CA . ASP A 1 103 ? -3.423 9.037 8.612 1.00 95.81 103 ASP A CA 1
ATOM 802 C C . ASP A 1 103 ? -2.104 8.289 8.860 1.00 95.81 103 ASP A C 1
ATOM 804 O O . ASP A 1 103 ? -2.087 7.078 9.081 1.00 95.81 103 ASP A O 1
ATOM 808 N N . GLY A 1 104 ? -1.003 9.047 8.882 1.00 93.44 104 GLY A N 1
ATOM 809 C CA . GLY A 1 104 ? 0.346 8.553 9.166 1.00 93.44 104 GLY A CA 1
ATOM 810 C C . GLY A 1 104 ? 0.711 8.562 10.655 1.00 93.44 104 GLY A C 1
ATOM 811 O O . GLY A 1 104 ? 1.888 8.706 10.997 1.00 93.44 104 GLY A O 1
ATOM 812 N N . PHE A 1 105 ? -0.264 8.495 11.569 1.00 96.94 105 PHE A N 1
ATOM 813 C CA . PHE A 1 105 ? 0.003 8.610 13.003 1.00 96.94 105 PHE A CA 1
ATOM 814 C C . PHE A 1 105 ? 0.776 7.398 13.544 1.00 96.94 105 PHE A C 1
ATOM 816 O O . PHE A 1 105 ? 0.254 6.292 13.587 1.00 96.94 105 PHE A O 1
ATOM 823 N N . GLY A 1 106 ? 1.998 7.589 14.054 1.00 96.75 106 GLY A N 1
ATOM 824 C CA . GLY A 1 106 ? 2.740 6.567 14.817 1.00 96.75 106 GLY A CA 1
ATOM 825 C C . GLY A 1 106 ? 3.277 5.376 14.011 1.00 96.75 106 GLY A C 1
ATOM 826 O O . GLY A 1 106 ? 4.382 4.909 14.291 1.00 96.75 106 GLY A O 1
ATOM 827 N N . GLY A 1 107 ? 2.534 4.914 13.005 1.00 97.56 107 GLY A N 1
ATOM 828 C CA . GLY A 1 107 ? 2.889 3.829 12.107 1.00 97.56 107 GLY A CA 1
ATOM 829 C C . GLY A 1 107 ? 3.072 2.488 12.815 1.00 97.56 107 GLY A C 1
ATOM 830 O O . GLY A 1 107 ? 2.401 2.171 13.802 1.00 97.56 107 GLY A O 1
ATOM 831 N N . GLY A 1 108 ? 3.976 1.661 12.288 1.00 98.12 108 GLY A N 1
ATOM 832 C CA . GLY A 1 108 ? 4.266 0.335 12.845 1.00 98.12 108 GLY A CA 1
ATOM 833 C C . GLY A 1 108 ? 3.130 -0.670 12.647 1.00 98.12 108 GLY A C 1
ATOM 834 O O . GLY A 1 108 ? 3.088 -1.696 13.325 1.00 98.12 108 GLY A O 1
ATOM 835 N N . HIS A 1 109 ? 2.190 -0.379 11.748 1.00 98.69 109 HIS A N 1
ATOM 836 C CA . HIS A 1 109 ? 1.129 -1.312 11.399 1.00 98.69 109 HIS A CA 1
ATOM 837 C C . HIS A 1 109 ? 1.698 -2.501 10.631 1.00 98.69 109 HIS A C 1
ATOM 839 O O . HIS A 1 109 ? 2.631 -2.364 9.844 1.00 98.69 109 HIS A O 1
ATOM 845 N N . ASP A 1 110 ? 1.097 -3.663 10.829 1.00 98.88 110 ASP A N 1
ATOM 846 C CA . ASP A 1 110 ? 1.448 -4.891 10.135 1.00 98.88 110 ASP A CA 1
ATOM 847 C C . ASP A 1 110 ? 0.201 -5.478 9.466 1.00 98.88 110 ASP A C 1
ATOM 849 O O . ASP A 1 110 ? -0.636 -6.108 10.116 1.00 98.88 110 ASP A O 1
ATOM 853 N N . LEU A 1 111 ? 0.040 -5.223 8.167 1.00 98.88 111 LEU A N 1
ATOM 854 C CA . LEU A 1 111 ? -1.030 -5.769 7.339 1.00 98.88 111 LEU A CA 1
ATOM 855 C C . LEU A 1 111 ? -0.460 -6.914 6.506 1.00 98.88 111 LEU A C 1
ATOM 857 O O . LEU A 1 111 ? 0.104 -6.681 5.433 1.00 98.88 111 LEU A O 1
ATOM 861 N N . GLY A 1 112 ? -0.661 -8.157 6.942 1.00 98.75 112 GLY A N 1
ATOM 862 C CA . GLY A 1 112 ? -0.117 -9.282 6.193 1.00 98.75 112 GLY A CA 1
ATOM 863 C C . GLY A 1 112 ? -0.889 -10.585 6.222 1.00 98.75 112 GLY A C 1
ATOM 864 O O . GLY A 1 112 ? -1.636 -10.877 7.150 1.00 98.75 112 GLY A O 1
ATOM 865 N N . HIS A 1 113 ? -0.690 -11.412 5.196 1.00 98.88 113 HIS A N 1
ATOM 866 C CA . HIS A 1 113 ? -1.366 -12.707 5.036 1.00 98.88 113 HIS A CA 1
ATOM 867 C C . HIS A 1 113 ? -2.901 -12.626 4.930 1.00 98.88 113 HIS A C 1
ATOM 869 O O . HIS A 1 113 ? -3.596 -13.536 5.380 1.00 98.88 113 HIS A O 1
ATOM 875 N N . ASN A 1 114 ? -3.449 -11.549 4.370 1.00 98.94 114 ASN A N 1
ATOM 876 C CA . ASN A 1 114 ? -4.885 -11.385 4.137 1.00 98.94 114 ASN A CA 1
ATOM 877 C C . ASN A 1 114 ? -5.261 -11.713 2.686 1.00 98.94 114 ASN A C 1
ATOM 879 O O . ASN A 1 114 ? -4.438 -11.598 1.774 1.00 98.94 114 ASN A O 1
ATOM 883 N N . LEU A 1 115 ? -6.527 -12.078 2.478 1.00 98.88 115 LEU A N 1
ATOM 884 C CA . LEU A 1 115 ? -7.152 -12.145 1.159 1.00 98.88 115 LEU A CA 1
ATOM 885 C C . LEU A 1 115 ? -8.157 -10.995 1.025 1.00 98.88 115 LEU A C 1
ATOM 887 O O . LEU A 1 115 ? -9.102 -10.911 1.814 1.00 98.88 115 LEU A O 1
ATOM 891 N N . ILE A 1 116 ? -7.941 -10.125 0.034 1.00 98.81 116 ILE A N 1
ATOM 892 C CA . ILE A 1 116 ? -8.755 -8.926 -0.206 1.00 98.81 116 ILE A CA 1
ATOM 893 C C . ILE A 1 116 ? -9.214 -8.882 -1.665 1.00 98.81 116 ILE A C 1
ATOM 895 O O . ILE A 1 116 ? -8.389 -8.927 -2.571 1.00 98.81 116 ILE A O 1
ATOM 899 N N . PHE A 1 117 ? -10.518 -8.795 -1.924 1.00 98.44 117 PHE A N 1
ATOM 900 C CA . PHE A 1 117 ? -11.034 -8.704 -3.298 1.00 98.44 117 PHE A CA 1
ATOM 901 C C . PHE A 1 117 ? -12.420 -8.070 -3.359 1.00 98.44 117 PHE A C 1
ATOM 903 O O . PHE A 1 117 ? -13.068 -7.896 -2.333 1.00 98.44 117 PHE A O 1
ATOM 910 N N . ASN A 1 118 ? -12.907 -7.735 -4.555 1.00 97.62 118 ASN A N 1
ATOM 911 C CA . ASN A 1 118 ? -14.219 -7.106 -4.732 1.00 97.62 118 ASN A CA 1
ATOM 912 C C . ASN A 1 118 ? -14.410 -5.846 -3.850 1.00 97.62 118 ASN A C 1
ATOM 914 O O . ASN A 1 118 ? -15.476 -5.657 -3.253 1.00 97.62 118 ASN A O 1
ATOM 918 N N . SER A 1 119 ? -13.367 -5.021 -3.724 1.00 97.44 119 SER A N 1
ATOM 919 C CA . SER A 1 119 ? -13.453 -3.651 -3.203 1.00 97.44 119 SER A CA 1
ATOM 920 C C . SER A 1 119 ? -14.069 -2.723 -4.250 1.00 97.44 119 SER A C 1
ATOM 922 O O . SER A 1 119 ? -14.198 -3.106 -5.411 1.00 97.44 119 SER A O 1
ATOM 924 N N . CYS A 1 120 ? -14.431 -1.497 -3.861 1.00 97.38 120 CYS A N 1
ATOM 925 C CA . CYS A 1 120 ? -14.819 -0.444 -4.812 1.00 97.38 120 CYS A CA 1
ATOM 926 C C . CYS A 1 120 ? -15.952 -0.876 -5.774 1.00 97.38 120 CYS A C 1
ATOM 928 O O . CYS A 1 120 ? -15.923 -0.613 -6.974 1.00 97.38 120 CYS A O 1
ATOM 930 N N . ARG A 1 121 ? -16.961 -1.598 -5.259 1.00 97.56 121 ARG A N 1
ATOM 931 C CA . ARG A 1 121 ? -18.103 -2.085 -6.063 1.00 97.56 121 ARG A CA 1
ATOM 932 C C . ARG A 1 121 ? -19.147 -1.012 -6.360 1.00 97.56 121 ARG A C 1
ATOM 934 O O . ARG A 1 121 ? -19.954 -1.176 -7.269 1.00 97.56 121 ARG A O 1
ATOM 941 N N . GLU A 1 122 ? -19.167 0.040 -5.550 1.00 97.00 122 GLU A N 1
ATOM 942 C CA . GLU A 1 122 ? -20.176 1.108 -5.576 1.00 97.00 122 GLU A CA 1
ATOM 943 C C . GLU A 1 122 ? -19.534 2.506 -5.532 1.00 97.00 122 GLU A C 1
ATOM 945 O O . GLU A 1 122 ? -20.224 3.513 -5.397 1.00 97.00 122 GLU A O 1
ATOM 950 N N . SER A 1 123 ? -18.206 2.571 -5.621 1.00 94.31 123 SER A N 1
ATOM 951 C CA . SER A 1 123 ? -17.413 3.796 -5.712 1.00 94.31 123 SER A CA 1
ATOM 952 C C . SER A 1 123 ? -16.162 3.524 -6.550 1.00 94.31 123 SER A C 1
ATOM 954 O O . SER A 1 123 ? -15.879 2.370 -6.856 1.00 94.31 123 SER A O 1
ATOM 956 N N . SER A 1 124 ? -15.431 4.570 -6.921 1.00 91.25 124 SER A N 1
ATOM 957 C CA . SER A 1 124 ? -14.178 4.503 -7.687 1.00 91.25 124 SER A CA 1
ATOM 958 C C . SER A 1 124 ? -13.045 5.218 -6.941 1.00 91.25 124 SER A C 1
ATOM 960 O O . SER A 1 124 ? -13.252 5.638 -5.800 1.00 91.25 124 SER A O 1
ATOM 962 N N . ASP A 1 125 ? -11.890 5.426 -7.585 1.00 87.88 125 ASP A N 1
ATOM 963 C CA . ASP A 1 125 ? -10.820 6.326 -7.101 1.00 87.88 125 ASP A CA 1
ATOM 964 C C . ASP A 1 125 ? -10.030 5.844 -5.864 1.00 87.88 125 ASP A C 1
ATOM 966 O O . ASP A 1 125 ? -9.225 6.585 -5.326 1.00 87.88 125 ASP A O 1
ATOM 970 N N . HIS A 1 126 ? -10.242 4.605 -5.412 1.00 94.56 126 HIS A N 1
ATOM 971 C CA . HIS A 1 126 ? -9.455 3.954 -4.352 1.00 94.56 126 HIS A CA 1
ATOM 972 C C . HIS A 1 126 ? -8.884 2.625 -4.841 1.00 94.56 126 HIS A C 1
ATOM 974 O O . HIS A 1 126 ? -9.400 2.041 -5.794 1.00 94.56 126 HIS A O 1
ATOM 980 N N . GLY A 1 127 ? -7.901 2.083 -4.129 1.00 97.00 127 GLY A N 1
ATOM 981 C CA . GLY A 1 127 ? -7.489 0.684 -4.236 1.00 97.00 127 GLY A CA 1
ATOM 982 C C . GLY A 1 127 ? -8.279 -0.275 -3.336 1.00 97.00 127 GLY A C 1
ATOM 983 O O . GLY A 1 127 ? -9.255 0.079 -2.671 1.00 97.00 127 GLY A O 1
ATOM 984 N N . ALA A 1 128 ? -7.846 -1.535 -3.295 1.00 97.88 128 ALA A N 1
ATOM 985 C CA . ALA A 1 128 ? -8.336 -2.509 -2.314 1.00 97.88 128 ALA A CA 1
ATOM 986 C C . ALA A 1 128 ? -7.879 -2.176 -0.882 1.00 97.88 128 ALA A C 1
ATOM 988 O O . ALA A 1 128 ? -8.658 -2.315 0.068 1.00 97.88 128 ALA A O 1
ATOM 989 N N . PHE A 1 129 ? -6.638 -1.713 -0.756 1.00 98.50 129 PHE A N 1
ATOM 990 C CA . PHE A 1 129 ? -6.107 -0.957 0.372 1.00 98.50 129 PHE A CA 1
ATOM 991 C C . PHE A 1 129 ? -6.017 0.520 -0.019 1.00 98.50 129 PHE A C 1
ATOM 993 O O . PHE A 1 129 ? -5.722 0.810 -1.177 1.00 98.50 129 PHE A O 1
ATOM 1000 N N . ASN A 1 130 ? -6.221 1.418 0.943 1.00 98.25 130 ASN A N 1
ATOM 1001 C CA . ASN A 1 130 ? -5.971 2.847 0.786 1.00 98.25 130 ASN A CA 1
ATOM 1002 C C . ASN A 1 130 ? -5.247 3.431 2.005 1.00 98.25 130 ASN A C 1
ATOM 1004 O O . ASN A 1 130 ? -5.565 3.058 3.140 1.00 98.25 130 ASN A O 1
ATOM 1008 N N . SER A 1 131 ? -4.341 4.376 1.767 1.00 97.81 131 SER A N 1
ATOM 1009 C CA . SER A 1 131 ? -3.745 5.214 2.806 1.00 97.81 131 SER A CA 1
ATOM 1010 C C . SER A 1 131 ? -3.775 6.699 2.464 1.00 97.81 131 SER A C 1
ATOM 1012 O O . SER A 1 131 ? -3.731 7.074 1.296 1.00 97.81 131 SER A O 1
ATOM 1014 N N . TRP A 1 132 ? -3.792 7.539 3.496 1.00 96.81 132 TRP A N 1
ATOM 1015 C CA . TRP A 1 132 ? -3.578 8.979 3.395 1.00 96.81 132 TRP A CA 1
ATOM 1016 C C . TRP A 1 132 ? -2.708 9.445 4.542 1.00 96.81 132 TRP A C 1
ATOM 1018 O O . TRP A 1 132 ? -3.042 9.139 5.672 1.00 96.81 132 TRP A O 1
ATOM 1028 N N . ASP A 1 133 ? -1.719 10.299 4.288 1.00 94.88 133 ASP A N 1
ATOM 1029 C CA . ASP A 1 133 ? -0.901 10.900 5.349 1.00 94.88 133 ASP A CA 1
ATOM 1030 C C . ASP A 1 133 ? -0.774 12.417 5.110 1.00 94.88 133 ASP A C 1
ATOM 1032 O O . ASP A 1 133 ? 0.309 12.985 4.989 1.00 94.88 133 ASP A O 1
ATOM 1036 N N . ARG A 1 134 ? -1.919 13.104 5.003 1.00 92.06 134 ARG A N 1
ATOM 1037 C CA . ARG A 1 134 ? -1.993 14.528 4.602 1.00 92.06 134 ARG A CA 1
ATOM 1038 C C . ARG A 1 134 ? -1.367 15.515 5.590 1.00 92.06 134 ARG A C 1
ATOM 1040 O O . ARG A 1 134 ? -1.216 16.689 5.257 1.00 92.06 134 ARG A O 1
ATOM 1047 N N . GLN A 1 135 ? -1.045 15.066 6.798 1.00 91.50 135 GLN A N 1
ATOM 1048 C CA . GLN A 1 135 ? -0.363 15.872 7.800 1.00 91.50 135 GLN A CA 1
ATOM 1049 C C . GLN A 1 135 ? 0.601 15.015 8.631 1.00 91.50 135 GLN A C 1
ATOM 1051 O O . GLN A 1 135 ? 0.302 13.848 8.897 1.00 91.50 135 GLN A O 1
ATOM 1056 N N . PRO A 1 136 ? 1.733 15.584 9.074 1.00 90.69 136 PRO A N 1
ATOM 1057 C CA . PRO A 1 136 ? 2.591 14.946 10.059 1.00 90.69 136 PRO A CA 1
ATOM 1058 C C . PRO A 1 136 ? 1.956 15.011 11.454 1.00 90.69 136 PRO A C 1
ATOM 1060 O O . PRO A 1 136 ? 1.289 15.987 11.798 1.00 90.69 136 PRO A O 1
ATOM 1063 N N . TYR A 1 137 ? 2.233 14.003 12.277 1.00 96.25 137 TYR A N 1
ATOM 1064 C CA . TYR A 1 137 ? 1.836 13.965 13.684 1.00 96.25 137 TYR A CA 1
ATOM 1065 C C . TYR A 1 137 ? 3.064 13.854 14.574 1.00 96.25 137 TYR A C 1
ATOM 1067 O O . TYR A 1 137 ? 3.984 13.102 14.262 1.00 96.25 137 TYR A O 1
ATOM 1075 N N . LEU A 1 138 ? 3.049 14.538 15.714 1.00 97.19 138 LEU A N 1
ATOM 1076 C CA . LEU A 1 138 ? 3.992 14.278 16.788 1.00 97.19 138 LEU A CA 1
ATOM 1077 C C . LEU A 1 138 ? 3.552 13.017 17.544 1.00 97.19 138 LEU A C 1
ATOM 1079 O O . LEU A 1 138 ? 2.417 12.906 18.013 1.00 97.19 138 LEU A O 1
ATOM 1083 N N . THR A 1 139 ? 4.458 12.053 17.647 1.00 97.12 139 THR A N 1
ATOM 1084 C CA . THR A 1 139 ? 4.222 10.739 18.246 1.00 97.12 139 THR A CA 1
ATOM 1085 C C . THR A 1 139 ? 5.449 10.275 19.021 1.00 97.12 139 THR A C 1
ATOM 1087 O O . THR A 1 139 ? 6.579 10.591 18.661 1.00 97.12 139 THR A O 1
ATOM 1090 N N . ASP A 1 140 ? 5.240 9.514 20.091 1.00 96.88 140 ASP A N 1
ATOM 1091 C CA . ASP A 1 140 ? 6.305 8.889 20.882 1.00 96.88 140 ASP A CA 1
ATOM 1092 C C . ASP A 1 140 ? 6.490 7.398 20.550 1.00 96.88 140 ASP A C 1
ATOM 1094 O O . ASP A 1 140 ? 7.330 6.723 21.143 1.00 96.88 140 ASP A O 1
ATOM 1098 N N . VAL A 1 141 ? 5.716 6.867 19.598 1.00 97.00 141 VAL A N 1
ATOM 1099 C CA . VAL A 1 141 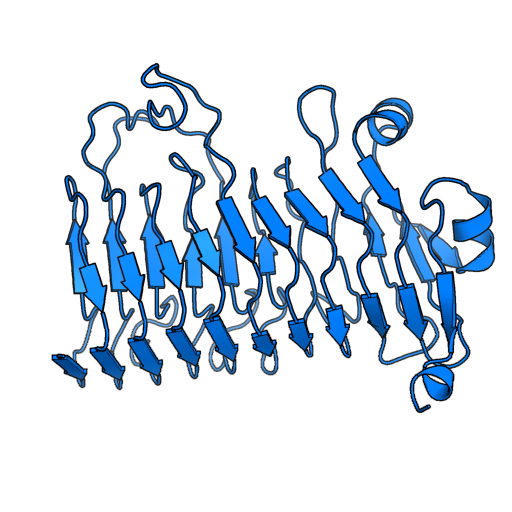? 5.672 5.435 19.264 1.00 97.00 141 VAL A CA 1
ATOM 1100 C C . VAL A 1 141 ? 7.050 4.853 18.898 1.00 97.00 141 VAL A C 1
ATOM 1102 O O . VAL A 1 141 ? 7.376 3.792 19.432 1.00 97.00 141 VAL A O 1
ATOM 1105 N N . PRO A 1 142 ? 7.879 5.491 18.046 1.00 95.12 142 PRO A N 1
ATOM 1106 C CA . PRO A 1 142 ? 9.112 4.863 17.564 1.00 95.12 142 PRO A CA 1
ATOM 1107 C C . PRO A 1 142 ? 10.212 4.716 18.621 1.00 95.12 142 PRO A C 1
ATOM 1109 O O . PRO A 1 142 ? 10.930 3.718 18.624 1.00 95.12 142 PRO A O 1
ATOM 1112 N N . THR A 1 143 ? 10.383 5.716 19.493 1.00 94.56 143 THR A N 1
ATOM 1113 C CA . THR A 1 143 ? 11.542 5.812 20.407 1.00 94.56 143 THR A CA 1
ATOM 1114 C C . THR A 1 143 ? 11.171 6.073 21.867 1.00 94.56 143 THR A C 1
ATOM 1116 O O . THR A 1 143 ? 12.051 6.073 22.726 1.00 94.56 143 THR A O 1
ATOM 1119 N N . GLY A 1 144 ? 9.894 6.312 22.174 1.00 94.94 144 GLY A N 1
ATOM 1120 C CA . GLY A 1 144 ? 9.444 6.830 23.469 1.00 94.94 144 GLY A CA 1
ATOM 1121 C C . GLY A 1 144 ? 9.690 8.332 23.656 1.00 94.94 144 GLY A C 1
ATOM 1122 O O . GLY A 1 144 ? 9.410 8.863 24.728 1.00 94.94 144 GLY A O 1
ATOM 1123 N N . LEU A 1 145 ? 10.219 9.018 22.638 1.00 96.44 145 LEU A N 1
ATOM 1124 C CA . LEU A 1 145 ? 10.399 10.467 22.610 1.00 96.44 145 LEU A CA 1
ATOM 1125 C C . LEU A 1 145 ? 9.554 11.071 21.480 1.00 96.44 145 LEU A C 1
ATOM 1127 O O . LEU A 1 145 ? 9.442 10.440 20.428 1.00 96.44 145 LEU A O 1
ATOM 1131 N N . PRO A 1 146 ? 9.004 12.287 21.657 1.00 96.75 146 PRO A N 1
ATOM 1132 C CA . PRO A 1 146 ? 8.245 12.964 20.608 1.00 96.75 146 PRO A CA 1
ATOM 1133 C C . PRO A 1 146 ? 9.041 13.108 19.300 1.00 96.75 146 PRO A C 1
ATOM 1135 O O . PRO A 1 146 ? 10.141 13.660 19.294 1.00 96.75 146 PRO A O 1
ATOM 1138 N N . SER A 1 147 ? 8.468 12.633 18.194 1.00 95.50 147 SER A N 1
ATOM 1139 C CA . SER A 1 147 ? 9.016 12.692 16.834 1.00 95.50 147 SER A CA 1
ATOM 1140 C C . SER A 1 147 ? 7.895 12.852 15.806 1.00 95.50 147 SER A C 1
ATOM 1142 O O . SER A 1 147 ? 6.775 12.412 16.050 1.00 95.50 147 SER A O 1
ATOM 1144 N N . SER A 1 148 ? 8.185 13.468 14.658 1.00 93.75 148 SER A N 1
ATOM 1145 C CA . SER A 1 148 ? 7.272 13.519 13.504 1.00 93.75 148 SER A CA 1
ATOM 1146 C C . SER A 1 148 ? 7.463 12.361 12.521 1.00 93.75 148 SER A C 1
ATOM 1148 O O . SER A 1 148 ? 6.756 12.276 11.521 1.00 93.75 148 SER A O 1
ATOM 1150 N N . GLU A 1 149 ? 8.447 11.497 12.768 1.00 94.19 149 GLU A N 1
ATOM 1151 C CA . GLU A 1 149 ? 8.714 10.311 11.958 1.00 94.19 149 GLU A CA 1
ATOM 1152 C C . GLU A 1 149 ? 7.989 9.104 12.566 1.00 94.19 149 GLU A C 1
ATOM 1154 O O . GLU A 1 149 ? 8.341 8.700 13.675 1.00 94.19 149 GLU A O 1
ATOM 1159 N N . PRO A 1 150 ? 6.983 8.518 11.895 1.00 95.94 150 PRO A N 1
ATOM 1160 C CA . PRO A 1 150 ? 6.343 7.297 12.363 1.00 95.94 150 PRO A CA 1
ATOM 1161 C C . PRO A 1 150 ? 7.242 6.071 12.137 1.00 95.94 150 PRO A C 1
ATOM 1163 O O . PRO A 1 150 ? 8.228 6.101 11.400 1.00 95.94 150 PRO A O 1
ATOM 1166 N N . LEU A 1 151 ? 6.879 4.944 12.749 1.00 97.19 151 LEU A N 1
ATOM 1167 C CA . LEU A 1 151 ? 7.454 3.652 12.380 1.00 97.19 151 LEU A CA 1
ATOM 1168 C C . LEU A 1 151 ? 6.974 3.234 10.985 1.00 97.19 151 LEU A C 1
ATOM 1170 O O . LEU A 1 151 ? 5.813 3.434 10.637 1.00 97.19 151 LEU A O 1
ATOM 1174 N N . TYR A 1 152 ? 7.822 2.536 10.228 1.00 97.94 152 TYR A N 1
ATOM 1175 C CA . TYR A 1 152 ? 7.391 1.914 8.976 1.00 97.94 152 TYR A CA 1
ATOM 1176 C C . TYR A 1 152 ? 6.219 0.949 9.194 1.00 97.94 152 TYR A C 1
ATOM 1178 O O . TYR A 1 152 ? 6.297 0.039 10.025 1.00 97.94 152 TYR A O 1
ATOM 1186 N N . SER A 1 153 ? 5.170 1.108 8.392 1.00 98.56 153 SER A N 1
ATOM 1187 C CA . SER A 1 153 ? 4.080 0.143 8.283 1.00 98.56 153 SER A CA 1
ATOM 1188 C C . SER A 1 153 ? 4.415 -0.908 7.227 1.00 98.56 153 SER A C 1
ATOM 1190 O O . SER A 1 153 ? 4.888 -0.592 6.136 1.00 98.56 153 SER A O 1
ATOM 1192 N N . ARG A 1 154 ? 4.187 -2.182 7.544 1.00 98.81 154 ARG A N 1
ATOM 1193 C CA . ARG A 1 154 ? 4.501 -3.324 6.679 1.00 98.81 154 ARG A CA 1
ATOM 119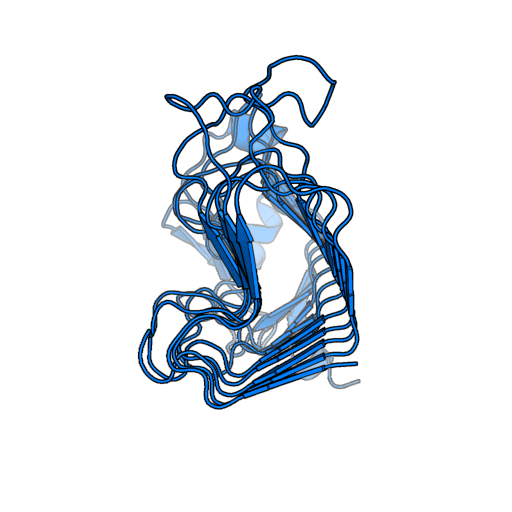4 C C . ARG A 1 154 ? 3.228 -3.851 6.033 1.00 98.81 154 ARG A C 1
ATOM 1196 O O . ARG A 1 154 ? 2.308 -4.267 6.729 1.00 98.81 154 ARG A O 1
ATOM 1203 N N . LEU A 1 155 ? 3.194 -3.870 4.705 1.00 98.81 155 LEU A N 1
ATOM 1204 C CA . LEU A 1 155 ? 2.100 -4.412 3.903 1.00 98.81 155 LEU A CA 1
ATOM 1205 C C . LEU A 1 155 ? 2.630 -5.632 3.148 1.00 98.81 155 LEU A C 1
ATOM 1207 O O . LEU A 1 155 ? 3.352 -5.482 2.158 1.00 98.81 155 LEU A O 1
ATOM 1211 N N . HIS A 1 156 ? 2.364 -6.849 3.631 1.00 98.88 156 HIS A N 1
ATOM 1212 C CA . HIS A 1 156 ? 3.118 -8.001 3.138 1.00 98.88 156 HIS A CA 1
ATOM 1213 C C . HIS A 1 156 ? 2.374 -9.329 3.026 1.00 98.88 156 HIS A C 1
ATOM 1215 O O . HIS A 1 156 ? 1.493 -9.660 3.808 1.00 98.88 156 HIS A O 1
ATOM 1221 N N . ASN A 1 157 ? 2.776 -10.158 2.059 1.00 98.88 157 ASN A N 1
ATOM 1222 C CA . ASN A 1 157 ? 2.214 -11.501 1.864 1.00 98.88 157 ASN A CA 1
ATOM 1223 C C . ASN A 1 157 ? 0.679 -11.533 1.727 1.00 98.88 157 ASN A C 1
ATOM 1225 O O . ASN A 1 157 ? 0.056 -12.555 2.021 1.00 98.88 157 ASN A O 1
ATOM 1229 N N . ASN A 1 158 ? 0.059 -10.432 1.300 1.00 98.94 158 ASN A N 1
ATOM 1230 C CA . ASN A 1 158 ? -1.368 -10.389 1.009 1.00 98.94 158 ASN A CA 1
ATOM 1231 C C . ASN A 1 158 ? -1.625 -10.896 -0.412 1.00 98.94 158 ASN A C 1
ATOM 1233 O O . ASN A 1 158 ? -0.811 -10.691 -1.318 1.00 98.94 158 ASN A O 1
ATOM 1237 N N . PHE A 1 159 ? -2.779 -11.531 -0.607 1.00 98.88 159 PHE A N 1
ATOM 1238 C CA . PHE A 1 159 ? -3.326 -11.799 -1.930 1.00 98.88 159 PHE A CA 1
ATOM 1239 C C . PHE A 1 159 ? -4.481 -10.828 -2.174 1.00 98.88 159 PHE A C 1
ATOM 1241 O O . PHE A 1 159 ? -5.496 -10.871 -1.479 1.00 98.88 159 PHE A O 1
ATOM 1248 N N . ILE A 1 160 ? -4.305 -9.933 -3.142 1.00 98.75 160 ILE A N 1
ATOM 1249 C CA . ILE A 1 160 ? -5.252 -8.870 -3.451 1.00 98.75 160 ILE A CA 1
ATOM 1250 C C . ILE A 1 160 ? -5.706 -8.976 -4.907 1.00 98.75 160 ILE A C 1
ATOM 1252 O O . ILE A 1 160 ? -4.885 -9.104 -5.815 1.00 98.75 160 ILE A O 1
ATOM 1256 N N . VAL A 1 161 ? -7.017 -8.903 -5.133 1.00 98.38 161 VAL A N 1
ATOM 1257 C CA . VAL A 1 161 ? -7.617 -8.847 -6.472 1.00 98.38 161 VAL A CA 1
ATOM 1258 C C . VAL A 1 161 ? -8.406 -7.542 -6.610 1.00 98.38 161 VAL A C 1
ATOM 1260 O O . VAL A 1 161 ? -9.460 -7.381 -5.997 1.00 98.38 161 VAL A O 1
ATOM 1263 N N . ALA A 1 162 ? -7.900 -6.615 -7.422 1.00 96.50 162 ALA A N 1
ATOM 1264 C CA . ALA A 1 162 ? -8.480 -5.291 -7.657 1.00 96.50 162 ALA A CA 1
ATOM 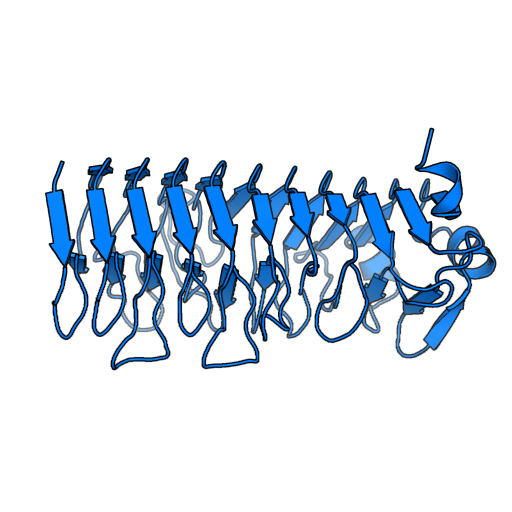1265 C C . ALA A 1 162 ? -9.385 -5.302 -8.909 1.00 96.50 162 ALA A C 1
ATOM 1267 O O . ALA A 1 162 ? -9.070 -4.724 -9.937 1.00 96.50 162 ALA A O 1
ATOM 1268 N N . ASN A 1 163 ? -10.501 -6.034 -8.861 1.00 91.31 163 ASN A N 1
ATOM 1269 C CA . ASN A 1 163 ? -11.298 -6.411 -10.044 1.00 91.31 163 ASN A CA 1
ATOM 1270 C C . ASN A 1 163 ? -12.568 -5.581 -10.329 1.00 91.31 163 ASN A C 1
ATOM 1272 O O . ASN A 1 163 ? -13.354 -5.970 -11.193 1.00 91.31 163 ASN A O 1
ATOM 1276 N N . TYR A 1 164 ? -12.810 -4.494 -9.601 1.00 94.75 164 TYR A N 1
ATOM 1277 C CA . TYR A 1 164 ? -13.918 -3.556 -9.855 1.00 94.75 164 TYR A CA 1
ATOM 1278 C C . TYR A 1 164 ? -13.342 -2.165 -10.160 1.00 94.75 164 TYR A C 1
ATOM 1280 O O . TYR A 1 164 ? -12.284 -2.079 -10.771 1.00 94.75 164 TYR A O 1
ATOM 1288 N N . ALA A 1 165 ? -13.986 -1.077 -9.731 1.00 94.69 165 ALA A N 1
ATOM 1289 C CA . ALA A 1 165 ? -13.463 0.284 -9.865 1.00 94.69 165 ALA A CA 1
ATOM 1290 C C . ALA A 1 165 ? -12.397 0.592 -8.793 1.00 94.69 165 ALA A C 1
ATOM 1292 O O . ALA A 1 165 ? -12.355 1.675 -8.210 1.00 94.69 165 ALA A O 1
ATOM 1293 N N . ALA A 1 166 ? -11.554 -0.396 -8.484 1.00 95.50 166 ALA A N 1
ATOM 1294 C CA . ALA A 1 166 ? -10.422 -0.245 -7.583 1.00 95.50 166 ALA A CA 1
ATOM 1295 C C . ALA A 1 166 ? -9.244 0.392 -8.341 1.00 95.50 166 ALA A C 1
ATOM 1297 O O . ALA A 1 166 ? -8.176 -0.204 -8.460 1.00 95.50 166 ALA A O 1
ATOM 1298 N N . ASP A 1 167 ? -9.470 1.581 -8.909 1.00 94.06 167 ASP A N 1
ATOM 1299 C CA . ASP A 1 167 ? -8.557 2.236 -9.853 1.00 94.06 167 ASP A CA 1
ATOM 1300 C C . ASP A 1 167 ? -7.193 2.568 -9.228 1.00 94.06 167 ASP A C 1
ATOM 1302 O O . ASP A 1 167 ? -6.192 2.634 -9.938 1.00 94.06 167 ASP A O 1
ATOM 1306 N N . GLY A 1 168 ? -7.136 2.718 -7.900 1.00 95.12 168 GLY A N 1
ATOM 1307 C CA . GLY A 1 168 ? -5.898 2.863 -7.127 1.00 95.12 168 GLY A CA 1
ATOM 1308 C C . GLY A 1 168 ? -5.076 1.572 -7.002 1.00 95.12 168 GLY A C 1
ATOM 1309 O O . GLY A 1 168 ? -3.990 1.577 -6.431 1.00 95.12 168 GLY A O 1
ATOM 1310 N N . GLY A 1 169 ? -5.554 0.460 -7.565 1.00 96.19 169 GLY A N 1
ATOM 1311 C CA . GLY A 1 169 ? -4.855 -0.817 -7.605 1.00 96.19 169 GLY A CA 1
ATOM 1312 C C . GLY A 1 169 ? -5.006 -1.640 -6.325 1.00 96.19 169 GLY A C 1
ATOM 1313 O O . GLY A 1 169 ? -6.031 -1.615 -5.640 1.00 96.19 169 GLY A O 1
ATOM 1314 N N . CYS A 1 170 ? -3.984 -2.437 -6.012 1.00 97.69 170 CYS A N 1
ATOM 1315 C CA . CYS A 1 170 ? -3.990 -3.251 -4.797 1.00 97.69 170 CYS A CA 1
ATOM 1316 C C . CYS A 1 170 ? -3.632 -2.418 -3.571 1.00 97.69 170 CYS A C 1
ATOM 1318 O O . CYS A 1 170 ? -4.319 -2.524 -2.555 1.00 97.69 170 CYS A O 1
ATOM 1320 N N . TYR A 1 171 ? -2.594 -1.593 -3.701 1.00 97.56 171 TYR A N 1
ATOM 1321 C CA . TYR A 1 171 ? -2.161 -0.650 -2.682 1.00 97.56 171 TYR A CA 1
ATOM 1322 C C . TYR A 1 171 ? -2.256 0.761 -3.232 1.00 97.56 171 TYR A C 1
ATOM 1324 O O . TYR A 1 171 ? -1.494 1.143 -4.122 1.00 97.56 171 TYR A O 1
ATOM 1332 N N . ASP A 1 172 ? -3.232 1.494 -2.708 1.00 97.38 172 ASP A N 1
ATOM 1333 C CA . ASP A 1 172 ? -3.429 2.900 -2.994 1.00 97.38 172 ASP A CA 1
ATOM 1334 C C . ASP A 1 172 ? -2.738 3.753 -1.927 1.00 97.38 172 ASP A C 1
ATOM 1336 O O . ASP A 1 172 ? -3.339 4.065 -0.898 1.00 97.38 172 ASP A O 1
ATOM 1340 N N . ASN A 1 173 ? -1.454 4.066 -2.128 1.00 96.31 173 ASN A N 1
ATOM 1341 C CA . ASN A 1 173 ? -0.798 5.099 -1.336 1.00 96.31 173 ASN A CA 1
ATOM 1342 C C . ASN A 1 173 ? -1.131 6.462 -1.935 1.00 96.31 173 ASN A C 1
ATOM 1344 O O . ASN A 1 173 ? -0.451 6.942 -2.842 1.00 96.31 173 ASN A O 1
ATOM 1348 N N . ASP A 1 174 ? -2.202 7.050 -1.421 1.00 94.75 174 ASP A N 1
ATOM 1349 C CA . ASP A 1 174 ? -2.754 8.312 -1.888 1.00 94.75 174 ASP A CA 1
ATOM 1350 C C . ASP A 1 174 ? -2.122 9.501 -1.134 1.00 94.75 174 ASP A C 1
ATOM 1352 O O . ASP A 1 174 ? -1.117 9.329 -0.439 1.00 94.75 174 ASP A O 1
ATOM 1356 N N . ASP A 1 175 ? -2.694 10.703 -1.257 1.00 94.81 175 ASP A N 1
ATOM 1357 C CA . ASP A 1 175 ? -2.192 11.976 -0.708 1.00 94.81 175 ASP A CA 1
ATOM 1358 C C . ASP A 1 175 ? -1.264 11.873 0.522 1.00 94.81 175 ASP A C 1
ATOM 1360 O O . ASP A 1 175 ? -1.696 11.597 1.648 1.00 94.81 175 ASP A O 1
ATOM 1364 N N . GLY A 1 176 ? 0.021 12.168 0.309 1.00 94.50 176 GLY A N 1
ATOM 1365 C CA . GLY A 1 176 ? 1.023 12.293 1.372 1.00 94.50 176 GLY A CA 1
ATOM 1366 C C . GLY A 1 176 ? 1.513 10.978 1.983 1.00 94.50 176 GLY A C 1
ATOM 1367 O O . GLY A 1 176 ? 2.467 11.018 2.760 1.00 94.50 176 GLY A O 1
ATOM 1368 N N . SER A 1 177 ? 0.930 9.831 1.614 1.00 96.00 177 SER A N 1
ATOM 1369 C CA . SER A 1 177 ? 1.259 8.510 2.167 1.00 96.00 177 SER A CA 1
ATOM 1370 C C . SER A 1 177 ? 2.761 8.259 2.237 1.00 96.00 177 SER A C 1
ATOM 1372 O O . SER A 1 177 ? 3.474 8.374 1.230 1.00 96.00 177 SER A O 1
ATOM 1374 N N . SER A 1 178 ? 3.242 7.899 3.424 1.00 95.19 178 SER A N 1
ATOM 1375 C CA . SER A 1 178 ? 4.659 7.765 3.709 1.00 95.19 178 SER A CA 1
ATOM 1376 C C . SER A 1 178 ? 4.973 6.627 4.681 1.00 95.19 178 SER A C 1
ATOM 1378 O O . SER A 1 178 ? 4.129 6.195 5.454 1.00 95.19 178 SER A O 1
ATOM 1380 N N . TRP A 1 179 ? 6.220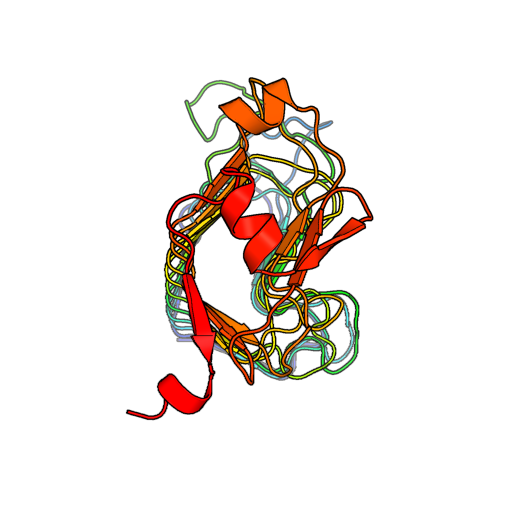 6.148 4.664 1.00 96.19 179 TRP A N 1
ATOM 1381 C CA . TRP A 1 179 ? 6.714 5.109 5.587 1.00 96.19 179 TRP A CA 1
ATOM 1382 C C . TRP A 1 179 ? 6.045 3.734 5.410 1.00 96.19 179 TRP A C 1
ATOM 1384 O O . TRP A 1 179 ? 5.689 3.062 6.381 1.00 96.19 179 TRP A O 1
ATOM 1394 N N . TYR A 1 180 ? 5.938 3.269 4.163 1.00 97.75 180 TYR A N 1
ATOM 1395 C CA . TYR A 1 180 ? 5.368 1.963 3.819 1.00 97.75 180 TYR A CA 1
ATOM 1396 C C . TYR A 1 180 ? 6.421 1.001 3.263 1.00 97.75 180 TYR A C 1
ATOM 1398 O O . TYR A 1 180 ? 7.182 1.333 2.356 1.00 97.75 180 TYR A O 1
ATOM 1406 N N . LEU A 1 181 ? 6.435 -0.226 3.787 1.00 98.25 181 LEU A N 1
ATOM 1407 C CA . LEU A 1 181 ? 7.176 -1.357 3.229 1.00 98.25 181 LEU A CA 1
ATOM 1408 C C . LEU A 1 181 ? 6.185 -2.340 2.611 1.00 98.25 181 LEU A C 1
ATOM 1410 O O . LEU A 1 181 ? 5.510 -3.081 3.325 1.00 98.25 181 LEU A O 1
ATOM 1414 N N . GLU A 1 182 ? 6.127 -2.388 1.288 1.00 98.31 182 GLU A N 1
ATOM 1415 C CA . GLU A 1 182 ? 5.168 -3.199 0.547 1.00 98.31 182 GLU A CA 1
ATOM 1416 C C . GLU A 1 182 ? 5.869 -4.409 -0.075 1.00 98.31 182 GLU A C 1
ATOM 1418 O O . GLU A 1 182 ? 6.593 -4.294 -1.068 1.00 98.31 182 GLU A O 1
ATOM 1423 N N . GLN A 1 183 ? 5.719 -5.584 0.540 1.00 98.62 183 GLN A N 1
ATOM 1424 C CA . GLN A 1 183 ? 6.624 -6.706 0.285 1.00 98.62 183 GLN A CA 1
ATOM 1425 C C . GLN A 1 183 ? 5.929 -8.049 0.062 1.00 98.62 183 GLN A C 1
ATOM 1427 O O . GLN A 1 183 ? 5.063 -8.458 0.829 1.00 98.62 183 GLN A O 1
ATOM 1432 N N . ASN A 1 184 ? 6.397 -8.828 -0.914 1.00 98.81 184 ASN A N 1
ATOM 1433 C CA . ASN A 1 184 ? 5.975 -10.227 -1.103 1.00 98.81 184 ASN A CA 1
ATOM 1434 C C . ASN A 1 184 ? 4.463 -10.415 -1.336 1.00 98.81 184 ASN A C 1
ATOM 1436 O O . ASN A 1 184 ? 3.906 -11.456 -0.982 1.00 98.81 184 ASN A O 1
ATOM 1440 N N . ASN A 1 185 ? 3.776 -9.409 -1.873 1.00 98.81 185 ASN A N 1
ATOM 1441 C CA . ASN A 1 185 ? 2.345 -9.473 -2.143 1.00 98.81 185 ASN A CA 1
ATOM 1442 C C . ASN A 1 185 ? 2.065 -10.072 -3.519 1.00 98.81 185 ASN A C 1
ATOM 1444 O O . ASN A 1 185 ? 2.848 -9.899 -4.454 1.00 98.81 185 ASN A O 1
ATOM 1448 N N . PHE A 1 186 ? 0.909 -10.718 -3.653 1.00 98.75 186 PHE A N 1
ATOM 1449 C CA . PHE A 1 186 ? 0.368 -11.101 -4.949 1.00 98.75 186 PHE A CA 1
ATOM 1450 C C . PHE A 1 186 ? -0.840 -10.229 -5.272 1.00 98.75 186 PHE A C 1
ATOM 1452 O O . PHE A 1 186 ? -1.849 -10.259 -4.570 1.00 98.75 186 PHE A O 1
ATOM 1459 N N . CYS A 1 187 ? -0.715 -9.433 -6.322 1.00 98.06 187 CYS A N 1
ATOM 1460 C CA . CYS A 1 187 ? -1.696 -8.455 -6.753 1.00 98.06 187 CYS A CA 1
ATOM 1461 C C . CYS A 1 187 ? -2.198 -8.824 -8.150 1.00 98.06 187 CYS A C 1
ATOM 1463 O O . CYS A 1 187 ? -1.391 -9.038 -9.051 1.00 98.06 187 CYS A O 1
ATOM 1465 N N . VAL A 1 188 ? -3.514 -8.898 -8.340 1.00 97.94 188 VAL A N 1
ATOM 1466 C CA . VAL A 1 188 ? -4.141 -9.219 -9.632 1.00 97.94 188 VAL A CA 1
ATOM 1467 C C . VAL A 1 188 ? -5.073 -8.087 -10.046 1.00 97.94 188 VAL A C 1
ATOM 1469 O O . VAL A 1 188 ? -5.847 -7.608 -9.217 1.00 97.94 188 VAL A O 1
ATOM 1472 N N . TYR A 1 189 ? -5.015 -7.679 -11.318 1.00 96.50 189 TYR A N 1
ATOM 1473 C CA . TYR A 1 189 ? -5.791 -6.555 -11.876 1.00 96.50 189 TYR A CA 1
ATOM 1474 C C . TYR A 1 189 ? -5.545 -5.205 -11.194 1.00 96.50 189 TYR A C 1
ATOM 1476 O O . TYR A 1 189 ? -6.311 -4.269 -11.363 1.00 96.50 189 TYR A O 1
ATOM 1484 N N . GLY A 1 190 ? -4.450 -5.103 -10.446 1.00 94.00 190 GLY A N 1
ATOM 1485 C CA . GLY A 1 190 ? -4.042 -3.912 -9.723 1.00 94.00 190 GLY A CA 1
ATOM 1486 C C . GLY A 1 190 ? -2.543 -3.687 -9.852 1.00 94.00 190 GLY A C 1
ATOM 1487 O O . GLY A 1 190 ? -1.807 -4.524 -10.374 1.00 94.00 190 GLY A O 1
ATOM 1488 N N . GLY A 1 191 ? -2.077 -2.576 -9.311 1.00 95.44 191 GLY A N 1
ATOM 1489 C CA . GLY A 1 191 ? -0.662 -2.308 -9.111 1.00 95.44 191 GLY A CA 1
ATOM 1490 C C . GLY A 1 191 ? -0.436 -1.630 -7.770 1.00 95.44 191 GLY A C 1
ATOM 1491 O O . GLY A 1 191 ? -1.220 -1.808 -6.832 1.00 95.44 191 GLY A O 1
ATOM 1492 N N . MET A 1 192 ? 0.639 -0.862 -7.707 1.00 96.25 192 MET A N 1
ATOM 1493 C CA . MET A 1 192 ? 0.943 0.045 -6.612 1.00 96.25 192 MET A CA 1
ATOM 1494 C C . MET A 1 192 ? 0.780 1.470 -7.094 1.00 96.25 192 MET A C 1
ATOM 1496 O O . MET A 1 192 ? 1.366 1.871 -8.102 1.00 96.25 192 MET A O 1
ATOM 1500 N N . LYS A 1 193 ? -0.040 2.226 -6.380 1.00 95.62 193 LYS A N 1
ATOM 1501 C CA . LYS A 1 193 ? -0.122 3.665 -6.539 1.00 95.62 193 LYS A CA 1
ATOM 1502 C C . LYS A 1 193 ? 0.815 4.290 -5.524 1.00 95.62 193 LYS A C 1
ATOM 1504 O O . LYS A 1 193 ? 0.797 3.924 -4.360 1.00 95.62 193 LYS A O 1
ATOM 1509 N N . SER A 1 194 ? 1.635 5.207 -6.002 1.00 93.81 194 SER A N 1
ATOM 1510 C CA . SER A 1 194 ? 2.610 5.948 -5.208 1.00 93.81 194 SER A CA 1
ATOM 1511 C C . SER A 1 194 ? 2.799 7.355 -5.801 1.00 93.81 194 SER A C 1
ATOM 1513 O O . SER A 1 194 ? 3.885 7.937 -5.773 1.00 93.81 194 SER A O 1
ATOM 1515 N N . ASN A 1 195 ? 1.735 7.883 -6.412 1.00 87.19 195 ASN A N 1
ATOM 1516 C CA . ASN A 1 195 ? 1.626 9.274 -6.841 1.00 87.19 195 ASN A CA 1
ATOM 1517 C C . ASN A 1 195 ? 1.001 10.117 -5.709 1.00 87.19 195 ASN A C 1
ATOM 1519 O O . ASN A 1 195 ? 0.773 9.614 -4.618 1.00 87.19 195 ASN A O 1
ATOM 1523 N N . PHE A 1 196 ? 0.775 11.413 -5.945 1.00 89.81 196 PHE A N 1
ATOM 1524 C CA . PHE A 1 196 ? 0.247 12.347 -4.933 1.00 89.81 196 PHE A CA 1
ATOM 1525 C C . PHE A 1 196 ? 1.157 12.565 -3.710 1.00 89.81 196 PHE A C 1
ATOM 1527 O O . PHE A 1 196 ? 0.697 12.745 -2.582 1.00 89.81 196 PHE A O 1
ATOM 1534 N N . GLN A 1 197 ? 2.461 12.697 -3.975 1.00 88.50 197 GLN A N 1
ATOM 1535 C CA . GLN A 1 197 ? 3.483 13.069 -2.987 1.00 88.50 197 GLN A CA 1
ATOM 1536 C C . GLN A 1 197 ? 3.693 11.988 -1.905 1.00 88.50 197 GLN A C 1
ATOM 1538 O O . GLN A 1 197 ? 3.565 10.789 -2.170 1.00 88.50 197 GLN A O 1
ATOM 1543 N N . GLY A 1 198 ? 4.121 12.401 -0.710 1.00 91.62 198 GLY A N 1
ATOM 1544 C CA . GLY A 1 198 ? 4.628 11.492 0.314 1.00 91.62 198 GLY A CA 1
ATOM 1545 C C . GLY A 1 198 ? 6.002 10.929 -0.050 1.00 91.62 198 GLY A C 1
ATOM 1546 O O . GLY A 1 198 ? 6.586 11.290 -1.069 1.00 91.62 198 GLY A O 1
ATOM 1547 N N . HIS A 1 199 ? 6.534 10.046 0.789 1.00 93.88 199 HIS A N 1
ATOM 1548 C CA . HIS A 1 199 ? 7.909 9.556 0.670 1.00 93.88 199 HIS A CA 1
ATOM 1549 C C . HIS A 1 199 ? 8.128 8.248 1.440 1.00 93.88 199 HIS A C 1
ATOM 1551 O O . HIS A 1 199 ? 7.243 7.776 2.142 1.00 93.88 199 HIS A O 1
ATOM 1557 N N . ASN A 1 200 ? 9.327 7.656 1.400 1.00 94.75 200 ASN A N 1
ATOM 1558 C CA . ASN A 1 200 ? 9.633 6.466 2.214 1.00 94.75 200 ASN A CA 1
ATOM 1559 C C . ASN A 1 200 ? 8.686 5.285 1.918 1.00 94.75 200 ASN A C 1
ATOM 1561 O O . ASN A 1 200 ? 8.273 4.566 2.825 1.00 94.75 200 ASN A O 1
ATOM 1565 N N . LYS A 1 201 ? 8.327 5.097 0.641 1.00 95.62 201 LYS A N 1
ATOM 1566 C CA . LYS A 1 201 ? 7.504 3.985 0.144 1.00 95.62 201 LYS A CA 1
ATOM 1567 C C . LYS A 1 201 ? 8.363 3.009 -0.647 1.00 95.62 201 LYS A C 1
ATOM 1569 O O . LYS A 1 201 ? 8.979 3.371 -1.653 1.00 95.62 201 LYS A O 1
ATOM 1574 N N . HIS A 1 202 ? 8.465 1.779 -0.156 1.00 96.19 202 HIS A N 1
ATOM 1575 C CA . HIS A 1 202 ? 9.392 0.766 -0.655 1.00 96.19 202 HIS A CA 1
ATOM 1576 C C . HIS A 1 202 ? 8.638 -0.484 -1.083 1.00 96.19 202 HIS A C 1
ATOM 1578 O O . HIS A 1 202 ? 8.214 -1.288 -0.251 1.00 96.19 202 HIS A O 1
ATOM 1584 N N . SER A 1 203 ? 8.543 -0.685 -2.390 1.00 97.62 203 SER A N 1
ATOM 1585 C CA . SER A 1 203 ? 7.923 -1.859 -2.985 1.00 97.62 203 SER A CA 1
ATOM 1586 C C . SER A 1 203 ? 8.968 -2.876 -3.420 1.00 97.62 203 SER A C 1
ATOM 1588 O O . SER A 1 203 ? 9.824 -2.584 -4.261 1.00 97.62 203 SER A O 1
ATOM 1590 N N . SER A 1 204 ? 8.885 -4.102 -2.897 1.00 98.50 204 SER A N 1
ATOM 1591 C CA . SER A 1 204 ? 9.780 -5.164 -3.356 1.00 98.50 204 SER A CA 1
ATOM 1592 C C . SER A 1 204 ? 9.242 -6.583 -3.288 1.00 98.50 204 SER A C 1
ATOM 1594 O O . SER A 1 204 ? 8.470 -6.951 -2.407 1.00 98.50 204 SER A O 1
ATOM 1596 N N . ASN A 1 205 ? 9.737 -7.429 -4.195 1.00 98.69 205 ASN A N 1
ATOM 1597 C CA . ASN A 1 205 ? 9.406 -8.856 -4.253 1.00 98.69 205 ASN A CA 1
ATOM 1598 C C . ASN A 1 205 ? 7.900 -9.143 -4.417 1.00 98.69 205 ASN A C 1
ATOM 1600 O O . ASN A 1 205 ? 7.434 -10.236 -4.102 1.00 98.69 205 ASN A O 1
ATOM 1604 N N . ASN A 1 206 ? 7.127 -8.172 -4.900 1.00 98.75 206 ASN A N 1
ATOM 1605 C CA . ASN A 1 206 ? 5.716 -8.338 -5.213 1.00 98.75 206 ASN A CA 1
ATOM 1606 C C . ASN A 1 206 ? 5.547 -8.948 -6.604 1.00 98.75 206 ASN A C 1
ATOM 1608 O O . ASN A 1 206 ? 6.414 -8.831 -7.472 1.00 98.75 206 ASN A O 1
ATOM 1612 N N . VAL A 1 207 ? 4.399 -9.574 -6.832 1.00 98.69 207 VAL A N 1
ATOM 1613 C CA . VAL A 1 207 ? 3.968 -10.028 -8.152 1.00 98.69 207 VAL A CA 1
ATOM 1614 C C . VAL A 1 207 ? 2.683 -9.289 -8.510 1.00 98.69 207 VAL A C 1
ATOM 1616 O O . VAL A 1 207 ? 1.679 -9.428 -7.817 1.00 98.69 207 VAL A O 1
ATOM 1619 N N . HIS A 1 208 ? 2.711 -8.527 -9.601 1.00 97.94 208 HIS A N 1
ATOM 1620 C CA . HIS A 1 208 ? 1.559 -7.832 -10.170 1.00 97.94 208 HIS A CA 1
ATOM 1621 C C . HIS A 1 208 ? 1.141 -8.540 -11.457 1.00 97.94 208 HIS A C 1
ATOM 1623 O O . HIS A 1 208 ? 1.811 -8.431 -12.484 1.00 97.94 208 HIS A O 1
ATOM 1629 N N . ALA A 1 209 ? 0.059 -9.307 -11.395 1.00 96.81 209 ALA A N 1
ATOM 1630 C CA . ALA A 1 209 ? -0.488 -10.040 -12.522 1.00 96.81 209 ALA A CA 1
ATOM 1631 C C . ALA A 1 209 ? -1.597 -9.236 -13.208 1.00 96.81 209 ALA A C 1
ATOM 1633 O O . ALA A 1 209 ? -2.612 -8.916 -12.588 1.00 96.81 209 ALA A O 1
ATOM 1634 N N . PHE A 1 210 ? -1.417 -8.960 -14.501 1.00 95.50 210 PHE A N 1
ATOM 1635 C CA . PHE A 1 210 ? -2.346 -8.169 -15.314 1.00 95.50 210 PHE A CA 1
ATOM 1636 C C . PHE A 1 210 ? -2.601 -6.793 -14.697 1.00 95.50 210 PHE A C 1
ATOM 1638 O O . PHE A 1 210 ? -3.740 -6.421 -14.437 1.00 95.50 210 PHE A O 1
ATOM 1645 N N . ALA A 1 211 ? -1.520 -6.082 -14.384 1.00 94.75 211 ALA A N 1
ATOM 1646 C CA . ALA A 1 211 ? -1.596 -4.892 -13.552 1.00 94.75 211 ALA A CA 1
ATOM 1647 C C . ALA A 1 211 ? -2.384 -3.740 -14.192 1.00 94.75 211 ALA A C 1
ATOM 1649 O O . ALA A 1 211 ? -2.220 -3.454 -15.380 1.00 94.75 211 ALA A O 1
ATOM 1650 N N . SER A 1 212 ? -3.197 -3.069 -13.374 1.00 94.12 212 SER A N 1
ATOM 1651 C CA . SER A 1 212 ? -3.941 -1.865 -13.742 1.00 94.12 212 SER A CA 1
ATOM 1652 C C . SER A 1 212 ? -4.099 -0.955 -12.517 1.00 94.12 212 SER A C 1
ATOM 1654 O O . SER A 1 212 ? -4.826 -1.276 -11.584 1.00 94.12 212 SER A O 1
ATOM 1656 N N . VAL A 1 213 ? -3.361 0.154 -12.465 1.00 94.12 213 VAL A N 1
ATOM 1657 C CA . VAL A 1 213 ? -3.489 1.199 -11.438 1.00 94.12 213 VAL A CA 1
ATOM 1658 C C . VAL A 1 213 ? -3.448 2.574 -12.104 1.00 94.12 213 VAL A C 1
ATOM 1660 O O . VAL A 1 213 ? -2.424 2.998 -12.637 1.00 94.12 213 VAL A O 1
ATOM 1663 N N . TYR A 1 214 ? -4.594 3.258 -12.123 1.00 91.31 214 TYR A N 1
ATOM 1664 C CA . TYR A 1 214 ? -4.879 4.435 -12.956 1.00 91.31 214 TYR A CA 1
ATOM 1665 C C . TYR A 1 214 ? -4.336 4.292 -14.390 1.00 91.31 214 TYR A C 1
ATOM 1667 O O . TYR A 1 214 ? -3.563 5.116 -14.902 1.00 91.31 214 TYR A O 1
ATOM 1675 N N . GLY A 1 215 ? -4.764 3.205 -15.031 1.00 89.69 215 GLY A N 1
ATOM 1676 C CA . GLY A 1 215 ? -4.269 2.727 -16.319 1.00 89.69 215 GLY A CA 1
ATOM 1677 C C . GLY A 1 215 ? -3.439 1.453 -16.170 1.00 89.69 215 GLY A C 1
ATOM 1678 O O . GLY A 1 215 ? -3.095 1.042 -15.069 1.00 89.69 215 GLY A O 1
ATOM 1679 N N . ASP A 1 216 ? -3.114 0.813 -17.289 1.00 92.69 216 ASP A N 1
ATOM 1680 C CA . ASP A 1 216 ? -2.433 -0.487 -17.289 1.00 92.69 216 ASP A CA 1
ATOM 1681 C C . ASP A 1 216 ? -0.928 -0.321 -17.013 1.00 92.69 216 ASP A C 1
ATOM 1683 O O . ASP A 1 216 ? -0.120 -0.218 -17.934 1.00 92.69 216 ASP A O 1
ATOM 1687 N N . VAL A 1 217 ? -0.572 -0.215 -15.729 1.00 95.88 217 VAL A N 1
ATOM 1688 C CA . VAL A 1 217 ? 0.791 -0.039 -15.201 1.00 95.88 217 VAL A CA 1
ATOM 1689 C C . VAL A 1 217 ? 0.961 -0.809 -13.889 1.00 95.88 217 VAL A C 1
ATOM 1691 O O . VAL A 1 217 ? -0.021 -1.077 -13.206 1.00 95.88 217 VAL A O 1
ATOM 1694 N N . CYS A 1 218 ? 2.188 -1.207 -13.532 1.00 96.94 218 CYS A N 1
ATOM 1695 C CA . CYS A 1 218 ? 2.457 -1.926 -12.276 1.00 96.94 218 CYS A CA 1
ATOM 1696 C C . CYS A 1 218 ? 2.764 -0.991 -11.105 1.00 96.94 218 CYS A C 1
ATOM 1698 O O . CYS A 1 218 ? 2.282 -1.231 -10.000 1.00 96.94 218 CYS A O 1
ATOM 1700 N N . LEU A 1 219 ? 3.537 0.067 -11.348 1.00 96.94 219 LEU A N 1
ATOM 1701 C CA . LEU A 1 219 ? 3.766 1.143 -10.389 1.00 96.94 219 LEU A CA 1
ATOM 1702 C C . LEU A 1 219 ? 3.395 2.481 -11.016 1.00 96.94 219 LEU A C 1
ATOM 1704 O O . LEU A 1 219 ? 4.014 2.910 -11.996 1.00 96.94 219 LEU A O 1
ATOM 1708 N N . ASN A 1 220 ? 2.415 3.149 -10.422 1.00 95.62 220 ASN A N 1
ATOM 1709 C CA . ASN A 1 220 ? 1.991 4.473 -10.826 1.00 95.62 220 ASN A CA 1
ATOM 1710 C C . ASN A 1 220 ? 2.414 5.521 -9.799 1.00 95.62 220 ASN A C 1
ATOM 1712 O O . ASN A 1 220 ? 1.722 5.743 -8.806 1.00 95.62 220 ASN A O 1
ATOM 1716 N N . GLY A 1 221 ? 3.515 6.203 -10.092 1.00 88.94 221 GLY A N 1
ATOM 1717 C CA . GLY A 1 221 ? 4.034 7.295 -9.287 1.00 88.94 221 GLY A CA 1
ATOM 1718 C C . GLY A 1 221 ? 5.255 6.889 -8.480 1.00 88.94 221 GLY A C 1
ATOM 1719 O O . GLY A 1 221 ? 5.299 5.812 -7.902 1.00 88.94 221 GLY A O 1
ATOM 1720 N N . LEU A 1 222 ? 6.232 7.789 -8.495 1.00 89.12 222 LEU A N 1
ATOM 1721 C CA . LEU A 1 222 ? 7.344 7.961 -7.563 1.00 89.12 222 LEU A CA 1
ATOM 1722 C C . LEU A 1 222 ? 7.701 9.436 -7.721 1.00 89.12 222 LEU A C 1
ATOM 1724 O O . LEU A 1 222 ? 8.104 9.852 -8.816 1.00 89.12 222 LEU A O 1
ATOM 1728 N N . ALA A 1 223 ? 7.410 10.234 -6.700 1.00 81.81 223 ALA A N 1
ATOM 1729 C CA . ALA A 1 223 ? 7.222 11.674 -6.873 1.00 81.81 223 ALA A CA 1
ATOM 1730 C C . ALA A 1 223 ? 8.202 12.518 -6.059 1.00 81.81 223 ALA A C 1
ATOM 1732 O O . ALA A 1 223 ? 8.500 13.647 -6.448 1.00 81.81 223 ALA A O 1
ATOM 1733 N N . GLN A 1 224 ? 8.721 11.996 -4.944 1.00 82.81 224 GLN A N 1
ATOM 1734 C CA . GLN A 1 224 ? 9.568 12.776 -4.045 1.00 82.81 224 GLN A CA 1
ATOM 1735 C C . GLN A 1 224 ? 10.725 11.936 -3.516 1.00 82.81 224 GLN A C 1
ATOM 1737 O O . GLN A 1 224 ? 10.537 10.980 -2.771 1.00 82.81 224 GLN A O 1
ATOM 1742 N N . VAL A 1 225 ? 11.944 12.344 -3.871 1.00 89.38 225 VAL A N 1
ATOM 1743 C CA . VAL A 1 225 ? 13.176 11.792 -3.303 1.00 89.38 225 VAL A CA 1
ATOM 1744 C C . VAL A 1 225 ? 14.124 12.915 -2.887 1.00 89.38 225 VAL A C 1
ATOM 1746 O O . VAL A 1 225 ? 14.235 13.931 -3.574 1.00 89.38 225 VAL A O 1
ATOM 1749 N N . SER A 1 226 ? 14.781 12.750 -1.744 1.00 89.44 226 SER A N 1
ATOM 1750 C CA . SER A 1 226 ? 15.712 13.706 -1.132 1.00 89.44 226 SER A CA 1
ATOM 1751 C C . SER A 1 226 ? 16.606 12.981 -0.120 1.00 89.44 226 SER A C 1
ATOM 1753 O O . SER A 1 226 ? 16.411 11.795 0.133 1.00 89.44 226 SER A O 1
ATOM 1755 N N . GLU A 1 227 ? 17.540 13.686 0.521 1.00 85.62 227 GLU A N 1
ATOM 1756 C CA . GLU A 1 227 ? 18.384 13.104 1.580 1.00 85.62 227 GLU A CA 1
ATOM 1757 C C . GLU A 1 227 ? 17.613 12.507 2.768 1.00 85.62 227 GLU A C 1
ATOM 1759 O O . GLU A 1 227 ? 18.145 11.664 3.489 1.00 85.62 227 GLU A O 1
ATOM 1764 N N . HIS A 1 228 ? 16.349 12.899 2.940 1.00 84.56 228 HIS A N 1
ATOM 1765 C CA . HIS A 1 228 ? 15.453 12.391 3.978 1.00 84.56 228 HIS A CA 1
ATOM 1766 C C . HIS A 1 228 ? 14.357 11.463 3.431 1.00 84.56 228 HIS A C 1
ATOM 1768 O O . HIS A 1 228 ? 13.668 10.794 4.202 1.00 84.56 228 HIS A O 1
ATOM 1774 N N . TYR A 1 229 ? 14.184 11.425 2.107 1.00 90.88 229 TYR A N 1
ATOM 1775 C CA . TYR A 1 229 ? 13.051 10.802 1.427 1.00 90.88 229 TYR A CA 1
ATOM 1776 C C . TYR A 1 229 ? 13.555 9.805 0.394 1.00 90.88 229 TYR A C 1
ATOM 1778 O O . TYR A 1 229 ? 14.060 10.180 -0.663 1.00 90.88 229 TYR A O 1
ATOM 1786 N N . ALA A 1 230 ? 13.400 8.525 0.703 1.00 92.25 230 ALA A N 1
ATOM 1787 C CA . ALA A 1 230 ? 13.848 7.436 -0.143 1.00 92.25 230 ALA A CA 1
ATOM 1788 C C . ALA A 1 230 ? 12.653 6.630 -0.644 1.00 92.25 230 ALA A C 1
ATOM 1790 O O . ALA A 1 230 ? 11.911 6.082 0.161 1.00 92.25 230 ALA A O 1
ATOM 1791 N N . GLU A 1 231 ? 12.487 6.475 -1.951 1.00 93.56 231 GLU A N 1
ATOM 1792 C CA . GLU A 1 231 ? 11.426 5.632 -2.514 1.00 93.56 231 GLU A CA 1
ATOM 1793 C C . GLU A 1 231 ? 12.013 4.546 -3.407 1.00 93.56 231 GLU A C 1
ATOM 1795 O O . GLU A 1 231 ? 13.123 4.676 -3.933 1.00 93.56 231 GLU A O 1
ATOM 1800 N N . GLY A 1 232 ? 11.282 3.449 -3.590 1.00 94.50 232 GLY A N 1
ATOM 1801 C CA . GLY A 1 232 ? 11.800 2.385 -4.430 1.00 94.50 232 GLY A CA 1
ATOM 1802 C C . GLY A 1 232 ? 10.805 1.344 -4.894 1.00 94.50 232 GLY A C 1
ATOM 1803 O O . GLY A 1 232 ? 9.795 1.068 -4.253 1.00 94.50 232 GLY A O 1
ATOM 1804 N N . TYR A 1 233 ? 11.164 0.740 -6.022 1.00 97.25 233 TYR A N 1
ATOM 1805 C CA . TYR A 1 233 ? 10.465 -0.356 -6.670 1.00 97.25 233 TYR A CA 1
ATOM 1806 C C . TYR A 1 233 ? 11.483 -1.332 -7.268 1.00 97.25 233 TYR A C 1
ATOM 1808 O O . TYR A 1 233 ? 12.049 -1.097 -8.343 1.00 97.25 233 TYR A O 1
ATOM 1816 N N . TRP A 1 234 ? 11.749 -2.428 -6.558 1.00 98.00 234 TRP A N 1
ATOM 1817 C CA . TRP A 1 234 ? 12.807 -3.364 -6.939 1.00 98.00 234 TRP A CA 1
ATOM 1818 C C . TRP A 1 234 ? 12.446 -4.828 -6.717 1.00 98.00 234 TRP A C 1
ATOM 1820 O O . TRP A 1 234 ? 11.676 -5.186 -5.830 1.00 98.00 234 TRP A O 1
ATOM 1830 N N . ASN A 1 235 ? 13.053 -5.716 -7.503 1.00 98.62 235 ASN A N 1
ATOM 1831 C CA . ASN A 1 235 ? 12.817 -7.163 -7.452 1.00 98.62 235 ASN A CA 1
ATOM 1832 C C . ASN A 1 235 ? 11.340 -7.572 -7.599 1.00 98.62 235 ASN A C 1
ATOM 1834 O O . ASN A 1 235 ? 10.966 -8.687 -7.230 1.00 98.62 235 ASN A O 1
ATOM 1838 N N . ASN A 1 236 ? 10.490 -6.701 -8.140 1.00 98.62 236 ASN A N 1
ATOM 1839 C CA . ASN A 1 236 ? 9.092 -7.009 -8.390 1.00 98.62 236 ASN A CA 1
ATOM 1840 C C . ASN A 1 236 ? 8.942 -7.758 -9.716 1.00 98.62 236 ASN A C 1
ATOM 1842 O O . ASN A 1 236 ? 9.732 -7.602 -10.649 1.00 98.62 236 ASN A O 1
ATOM 1846 N N . THR A 1 237 ? 7.899 -8.574 -9.809 1.00 98.56 237 THR A N 1
ATOM 1847 C CA . THR A 1 237 ? 7.454 -9.176 -11.063 1.00 98.56 237 THR A CA 1
ATOM 1848 C C . THR A 1 237 ? 6.220 -8.437 -11.551 1.00 98.56 237 THR A C 1
ATOM 1850 O O . THR A 1 237 ? 5.226 -8.349 -10.837 1.00 98.56 237 THR A O 1
ATOM 1853 N N . CYS A 1 238 ? 6.276 -7.919 -12.769 1.00 97.81 238 CYS A N 1
ATOM 1854 C CA . CYS A 1 238 ? 5.193 -7.185 -13.401 1.00 97.81 238 CYS A CA 1
ATOM 1855 C C . CYS A 1 238 ? 4.752 -7.935 -14.655 1.00 97.81 238 CYS A C 1
ATOM 1857 O O . CYS A 1 238 ? 5.568 -8.185 -15.538 1.00 97.81 238 CYS A O 1
ATOM 1859 N N . VAL A 1 239 ? 3.478 -8.303 -14.740 1.00 97.44 239 VAL A N 1
ATOM 1860 C CA . VAL A 1 239 ? 2.884 -8.940 -15.918 1.00 97.44 239 VAL A CA 1
ATOM 1861 C C . VAL A 1 239 ? 1.835 -7.995 -16.484 1.00 97.44 239 VAL A C 1
ATOM 1863 O O . VAL A 1 239 ? 0.793 -7.765 -15.871 1.00 97.44 239 VAL A O 1
ATOM 1866 N N . LEU A 1 240 ? 2.118 -7.445 -17.658 1.00 96.62 240 LEU A N 1
ATOM 1867 C CA . LEU A 1 240 ? 1.265 -6.494 -18.359 1.00 96.62 240 LEU A CA 1
ATOM 1868 C C . LEU A 1 240 ? 0.337 -7.208 -19.340 1.00 96.62 240 LEU A C 1
ATOM 1870 O O . LEU A 1 240 ? 0.686 -8.231 -19.934 1.00 96.62 240 LEU A O 1
ATOM 1874 N N . ALA A 1 241 ? -0.847 -6.633 -19.543 1.00 92.25 241 ALA A N 1
ATOM 1875 C CA . ALA A 1 241 ? -1.838 -7.176 -20.464 1.00 92.25 241 ALA A CA 1
ATOM 1876 C C . ALA A 1 241 ? -1.492 -6.906 -21.939 1.00 92.25 241 ALA A C 1
ATOM 1878 O O . ALA A 1 241 ? -1.859 -7.700 -22.807 1.00 92.25 241 ALA A O 1
ATOM 1879 N N . ARG A 1 242 ? -0.793 -5.802 -22.249 1.00 93.38 242 ARG A N 1
ATOM 1880 C CA . ARG A 1 242 ? -0.473 -5.404 -23.631 1.00 93.38 242 ARG A CA 1
ATOM 1881 C C . ARG A 1 242 ? 0.994 -5.033 -23.784 1.00 93.38 242 ARG A C 1
ATOM 1883 O O . ARG A 1 242 ? 1.645 -4.601 -22.839 1.00 93.38 242 ARG A O 1
ATOM 1890 N N . ALA A 1 243 ? 1.499 -5.210 -25.006 1.00 89.69 243 ALA A N 1
ATOM 1891 C CA . ALA A 1 243 ? 2.915 -5.090 -25.337 1.00 89.69 243 ALA A CA 1
ATOM 1892 C C . ALA A 1 243 ? 3.515 -3.771 -24.860 1.00 89.69 243 ALA A C 1
ATOM 1894 O O . ALA A 1 243 ? 4.469 -3.778 -24.105 1.00 89.69 243 ALA A O 1
ATOM 1895 N N . SER A 1 244 ? 2.938 -2.647 -25.279 1.00 92.56 244 SER A N 1
ATOM 1896 C CA . SER A 1 244 ? 3.542 -1.333 -25.080 1.00 92.56 244 SER A CA 1
ATOM 1897 C C . SER A 1 244 ? 3.154 -0.656 -23.778 1.00 92.56 244 SER A C 1
ATOM 1899 O O . SER A 1 244 ? 3.601 0.468 -23.579 1.00 92.56 244 SER A O 1
ATOM 1901 N N . ASP A 1 245 ? 2.336 -1.261 -22.920 1.00 95.81 245 ASP A N 1
ATOM 1902 C CA . ASP A 1 245 ? 1.906 -0.640 -21.664 1.00 95.81 245 ASP A CA 1
ATOM 1903 C C . ASP A 1 245 ? 3.120 -0.266 -20.785 1.00 95.81 245 ASP A C 1
ATOM 1905 O O . ASP A 1 245 ? 4.173 -0.917 -20.862 1.00 95.81 245 ASP A O 1
ATOM 1909 N N . PRO A 1 246 ? 3.060 0.851 -20.037 1.00 96.69 246 PRO A N 1
ATOM 1910 C CA . PRO A 1 246 ? 4.141 1.208 -19.138 1.00 96.69 246 PRO A CA 1
ATOM 1911 C C . PRO A 1 246 ? 4.149 0.241 -17.959 1.00 96.69 246 PRO A C 1
ATOM 1913 O O . PRO A 1 246 ? 3.109 -0.017 -17.377 1.00 96.69 246 PRO A O 1
ATOM 1916 N N . TYR A 1 247 ? 5.305 -0.282 -17.565 1.00 96.69 247 TYR A N 1
ATOM 1917 C CA . TYR A 1 247 ? 5.386 -1.048 -16.314 1.00 96.69 247 TYR A CA 1
ATOM 1918 C C . TYR A 1 247 ? 5.599 -0.121 -15.104 1.00 96.69 247 TYR A C 1
ATOM 1920 O O . TYR A 1 247 ? 5.166 -0.419 -13.992 1.00 96.69 247 TYR A O 1
ATOM 1928 N N . LEU A 1 248 ? 6.223 1.031 -15.356 1.00 96.12 248 LEU A N 1
ATOM 1929 C CA . LEU A 1 248 ? 6.635 2.020 -14.374 1.00 96.12 248 LEU A CA 1
ATOM 1930 C C . LEU A 1 248 ? 6.260 3.425 -14.862 1.00 96.12 248 LEU A C 1
ATOM 1932 O O . LEU A 1 248 ? 6.553 3.776 -16.011 1.00 96.12 248 LEU A O 1
ATOM 1936 N N . ARG A 1 249 ? 5.676 4.235 -13.974 1.00 95.81 249 ARG A N 1
ATOM 1937 C CA . ARG A 1 249 ? 5.526 5.685 -14.136 1.00 95.81 249 ARG A CA 1
ATOM 1938 C C . ARG A 1 249 ? 6.221 6.417 -12.987 1.00 95.81 249 ARG A C 1
ATOM 1940 O O . ARG A 1 249 ? 5.831 6.253 -11.837 1.00 95.81 249 ARG A O 1
ATOM 1947 N N . VAL A 1 250 ? 7.213 7.245 -13.308 1.00 94.12 250 VAL A N 1
ATOM 1948 C CA . VAL A 1 250 ? 7.987 8.066 -12.357 1.00 94.12 250 VAL A CA 1
ATOM 1949 C C . VAL A 1 250 ? 7.902 9.533 -12.762 1.00 94.12 250 VAL A C 1
ATOM 1951 O O . VAL A 1 250 ? 7.990 9.868 -13.952 1.00 94.12 250 VAL A O 1
ATOM 1954 N N . GLU A 1 251 ? 7.744 10.416 -11.780 1.00 92.12 251 GLU A N 1
ATOM 1955 C CA . GLU A 1 251 ? 7.684 11.856 -12.024 1.00 92.12 251 GLU A CA 1
ATOM 1956 C C . GLU A 1 251 ? 9.062 12.444 -12.387 1.00 92.12 251 GLU A C 1
ATOM 1958 O O . GLU A 1 251 ? 10.072 11.744 -12.501 1.00 92.12 251 GLU A O 1
ATOM 1963 N N . CYS A 1 252 ? 9.114 13.750 -12.648 1.00 90.50 252 CYS A N 1
ATOM 1964 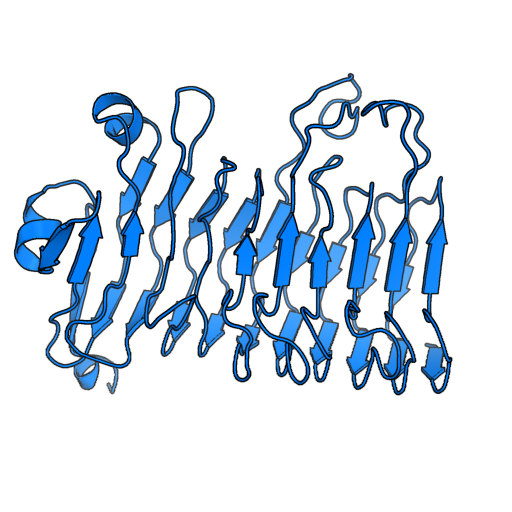C CA . CYS A 1 252 ? 10.385 14.440 -12.845 1.00 90.50 252 CYS A CA 1
ATOM 1965 C C . CYS A 1 252 ? 11.080 14.622 -11.493 1.00 90.50 252 CYS A C 1
ATOM 1967 O O . CYS A 1 252 ? 10.684 15.472 -10.703 1.00 90.50 252 CYS A O 1
ATOM 1969 N N . LEU A 1 253 ? 12.131 13.841 -11.253 1.00 89.81 253 LEU A N 1
ATOM 1970 C CA . LEU A 1 253 ? 12.934 13.915 -10.034 1.00 89.81 253 LEU A CA 1
ATOM 1971 C C . LEU A 1 253 ? 14.235 14.678 -10.292 1.00 89.81 253 LEU A C 1
ATOM 1973 O O . LEU A 1 253 ? 14.776 14.633 -11.402 1.00 89.81 253 LEU A O 1
ATOM 1977 N N . ASP A 1 254 ? 14.760 15.336 -9.258 1.00 90.81 254 ASP A N 1
ATOM 1978 C CA . ASP A 1 254 ? 16.120 15.872 -9.302 1.00 90.81 254 ASP A CA 1
ATOM 1979 C C . ASP A 1 254 ? 17.122 14.745 -9.603 1.00 90.81 254 ASP A C 1
ATOM 1981 O O . ASP A 1 254 ? 17.025 13.638 -9.067 1.00 90.81 254 ASP A O 1
ATOM 1985 N N . ALA A 1 255 ? 18.070 15.007 -10.501 1.00 88.44 255 ALA A N 1
ATOM 1986 C CA . ALA A 1 255 ? 18.935 13.963 -11.038 1.00 88.44 255 ALA A CA 1
ATOM 1987 C C . ALA A 1 255 ? 19.919 13.411 -9.998 1.00 88.44 255 ALA A C 1
ATOM 1989 O O . ALA A 1 255 ? 20.237 12.219 -10.048 1.00 88.44 255 ALA A O 1
ATOM 1990 N N . ASP A 1 256 ? 20.404 14.249 -9.081 1.00 89.81 256 ASP A N 1
ATOM 1991 C CA . ASP A 1 256 ? 21.366 13.840 -8.061 1.00 89.81 256 ASP A CA 1
ATOM 1992 C C . ASP A 1 256 ? 20.662 13.193 -6.869 1.00 89.81 256 ASP A C 1
ATOM 1994 O O . ASP A 1 256 ? 21.153 12.180 -6.362 1.00 89.81 256 ASP A O 1
ATOM 1998 N N . ALA A 1 257 ? 19.476 13.682 -6.499 1.00 91.50 257 ALA A N 1
ATOM 1999 C CA . ALA A 1 257 ? 18.616 13.022 -5.524 1.00 91.50 257 ALA A CA 1
ATOM 2000 C C . ALA A 1 257 ? 18.167 11.638 -6.020 1.00 91.50 257 ALA A C 1
ATOM 2002 O O . ALA A 1 257 ? 18.316 10.647 -5.308 1.00 91.50 257 ALA A O 1
ATOM 2003 N N . ALA A 1 258 ? 17.710 11.524 -7.272 1.00 91.12 258 ALA A N 1
ATOM 2004 C CA . ALA A 1 258 ? 17.308 10.242 -7.851 1.00 91.12 258 ALA A CA 1
ATOM 2005 C C . ALA A 1 258 ? 18.464 9.233 -7.913 1.00 91.12 258 ALA A C 1
ATOM 2007 O O . ALA A 1 258 ? 18.250 8.039 -7.755 1.00 91.12 258 ALA A O 1
ATOM 2008 N N . ARG A 1 259 ? 19.710 9.673 -8.107 1.00 89.25 259 ARG A N 1
ATOM 2009 C CA . ARG A 1 259 ? 20.864 8.756 -8.073 1.00 89.25 259 ARG A CA 1
ATOM 2010 C C . ARG A 1 259 ? 21.131 8.160 -6.691 1.00 89.25 259 ARG A C 1
ATOM 2012 O O . ARG A 1 259 ? 21.739 7.097 -6.620 1.00 89.25 259 ARG A O 1
ATOM 2019 N N . GLN A 1 260 ? 20.748 8.856 -5.626 1.00 90.69 260 GLN A N 1
ATOM 2020 C CA . GLN A 1 260 ? 21.102 8.495 -4.253 1.00 90.69 260 GLN A CA 1
ATOM 2021 C C . GLN A 1 260 ? 19.940 7.852 -3.488 1.00 90.69 260 GLN A C 1
ATOM 2023 O O . GLN A 1 260 ? 20.172 6.966 -2.669 1.00 90.69 260 GLN A O 1
ATOM 2028 N N . PHE A 1 261 ? 18.708 8.279 -3.772 1.00 94.44 261 PHE A N 1
ATOM 2029 C CA . PHE A 1 261 ? 17.539 8.009 -2.930 1.00 94.44 261 PHE A CA 1
ATOM 2030 C C . PHE A 1 261 ? 16.368 7.359 -3.682 1.00 94.44 261 PHE A C 1
ATOM 2032 O O . PHE A 1 261 ? 15.328 7.094 -3.084 1.00 94.44 261 PHE A O 1
ATOM 2039 N N . LEU A 1 262 ? 16.523 7.076 -4.982 1.00 94.38 262 LEU A N 1
ATOM 2040 C CA . LEU A 1 262 ? 15.562 6.292 -5.757 1.00 94.38 262 LEU A CA 1
ATOM 2041 C C . LEU A 1 262 ? 16.113 4.884 -6.006 1.00 94.38 262 LEU A C 1
ATOM 2043 O O . LEU A 1 262 ? 17.097 4.707 -6.727 1.00 94.38 262 LEU A O 1
ATOM 2047 N N . TYR A 1 263 ? 15.446 3.873 -5.461 1.00 94.06 263 TYR A N 1
ATOM 2048 C CA . TYR A 1 263 ? 15.849 2.477 -5.617 1.00 94.06 263 TYR A CA 1
ATOM 2049 C C . TYR A 1 263 ? 15.011 1.787 -6.694 1.00 94.06 263 TYR A C 1
ATOM 2051 O O . TYR A 1 263 ? 13.882 1.370 -6.445 1.00 94.06 263 TYR A O 1
ATOM 2059 N N . LEU A 1 264 ? 15.571 1.636 -7.895 1.00 95.38 264 LEU A N 1
ATOM 2060 C CA . LEU A 1 264 ? 14.957 0.898 -9.003 1.00 95.38 264 LEU A CA 1
ATOM 2061 C C . LEU A 1 264 ? 15.908 -0.186 -9.508 1.00 95.38 264 LEU A C 1
ATOM 2063 O O . LEU A 1 264 ? 17.083 0.082 -9.774 1.00 95.38 264 LEU A O 1
ATOM 2067 N N . GLY A 1 265 ? 15.409 -1.410 -9.664 1.00 96.81 265 GLY A N 1
ATOM 2068 C CA . GLY A 1 265 ? 16.201 -2.475 -10.273 1.00 96.81 265 GLY A CA 1
ATOM 2069 C C . GLY A 1 265 ? 15.717 -3.891 -9.995 1.00 96.81 265 GLY A C 1
ATOM 2070 O O . GLY A 1 265 ? 14.827 -4.134 -9.183 1.00 96.81 265 GLY A O 1
ATOM 2071 N N . GLY A 1 266 ? 16.334 -4.850 -10.682 1.00 97.56 266 GLY A N 1
ATOM 2072 C CA . GLY A 1 266 ? 16.096 -6.284 -10.489 1.00 97.56 266 GLY A CA 1
ATOM 2073 C C . GLY A 1 266 ? 14.674 -6.756 -10.811 1.00 97.56 266 GLY A C 1
ATOM 2074 O O . GLY A 1 266 ? 14.303 -7.874 -10.451 1.00 97.56 266 GLY A O 1
ATOM 2075 N N . ASN A 1 267 ? 13.863 -5.927 -11.469 1.00 98.19 267 ASN A N 1
ATOM 2076 C CA . ASN A 1 267 ? 12.479 -6.255 -11.777 1.00 98.19 267 ASN A CA 1
ATOM 2077 C C . ASN A 1 267 ? 12.398 -7.280 -12.925 1.00 98.19 267 ASN A C 1
ATOM 2079 O O . ASN A 1 267 ? 13.246 -7.334 -13.819 1.00 98.19 267 ASN A O 1
ATOM 2083 N N . ARG A 1 268 ? 11.357 -8.111 -12.920 1.00 97.94 268 ARG A N 1
ATOM 2084 C CA . ARG A 1 268 ? 11.033 -9.031 -14.021 1.00 97.94 268 ARG A CA 1
ATOM 2085 C C . ARG A 1 268 ? 9.748 -8.563 -14.670 1.00 97.94 268 ARG A C 1
ATOM 2087 O O . ARG A 1 268 ? 8.685 -8.659 -14.063 1.00 97.94 268 ARG A O 1
ATOM 2094 N N . VAL A 1 269 ? 9.843 -8.030 -15.877 1.00 97.62 269 VAL A N 1
ATOM 2095 C CA . VAL A 1 269 ? 8.706 -7.420 -16.562 1.00 97.62 269 VAL A CA 1
ATOM 2096 C C . VAL A 1 269 ? 8.339 -8.263 -17.773 1.00 97.62 269 VAL A C 1
ATOM 2098 O O . VAL A 1 269 ? 9.139 -8.458 -18.688 1.00 97.62 269 VAL A O 1
ATOM 2101 N N . TYR A 1 270 ? 7.104 -8.743 -17.779 1.00 97.06 270 TYR A N 1
ATOM 2102 C CA . TYR A 1 270 ? 6.529 -9.537 -18.846 1.00 97.06 270 TYR A CA 1
ATOM 2103 C C . TYR A 1 270 ? 5.448 -8.728 -19.550 1.00 97.06 270 TYR A C 1
ATOM 2105 O O . TYR A 1 270 ? 4.505 -8.260 -18.916 1.00 97.06 270 TYR A O 1
ATOM 2113 N N . ALA A 1 271 ? 5.567 -8.580 -20.864 1.00 96.06 271 ALA A N 1
ATOM 2114 C CA . ALA A 1 271 ? 4.539 -7.978 -21.709 1.00 96.06 271 ALA A CA 1
ATOM 2115 C C . ALA A 1 271 ? 4.470 -8.746 -23.035 1.00 96.06 271 ALA A C 1
ATOM 2117 O O . ALA A 1 271 ? 5.495 -9.287 -23.450 1.00 96.06 271 ALA A O 1
ATOM 2118 N N . PRO A 1 272 ? 3.320 -8.803 -23.728 1.00 95.00 272 PRO A N 1
ATOM 2119 C CA . PRO A 1 272 ? 3.244 -9.406 -25.057 1.00 95.00 272 PRO A CA 1
ATOM 2120 C C . PRO A 1 272 ? 4.360 -8.907 -25.989 1.00 95.00 272 PRO A C 1
ATOM 2122 O O . PRO A 1 272 ? 4.592 -7.703 -26.102 1.00 95.00 272 PRO A O 1
ATOM 2125 N N . GLY A 1 273 ? 5.090 -9.823 -26.626 1.00 93.44 273 GLY A N 1
ATOM 2126 C CA . GLY A 1 273 ? 6.233 -9.492 -27.488 1.00 93.44 273 GLY A CA 1
ATOM 2127 C C . GLY A 1 273 ? 7.473 -8.953 -26.758 1.00 93.44 273 GLY A C 1
ATOM 2128 O O . GLY A 1 273 ? 8.411 -8.502 -27.410 1.00 93.44 273 GLY A O 1
ATOM 2129 N N . GLY A 1 274 ? 7.488 -8.958 -25.421 1.00 93.69 274 GLY A N 1
ATOM 2130 C CA . GLY A 1 274 ? 8.610 -8.497 -24.600 1.00 93.69 274 GLY A CA 1
ATOM 2131 C C . GLY A 1 274 ? 8.913 -7.006 -24.722 1.00 93.69 274 GLY A C 1
ATOM 2132 O O . GLY A 1 274 ? 10.055 -6.595 -24.523 1.00 93.69 274 GLY A O 1
ATOM 2133 N N . ALA A 1 275 ? 7.911 -6.195 -25.073 1.00 94.06 275 ALA A N 1
ATOM 2134 C CA . ALA A 1 275 ? 8.108 -4.812 -25.503 1.00 94.06 275 ALA A CA 1
ATOM 2135 C C . ALA A 1 275 ? 7.421 -3.740 -24.623 1.00 94.06 275 ALA A C 1
ATOM 2137 O O . ALA A 1 275 ? 6.806 -2.828 -25.192 1.00 94.06 275 ALA A O 1
ATOM 2138 N N . PRO A 1 276 ? 7.534 -3.788 -23.275 1.00 96.75 276 PRO A N 1
ATOM 2139 C CA . PRO A 1 276 ? 6.921 -2.787 -22.408 1.00 96.75 276 PRO A CA 1
ATOM 2140 C C . PRO A 1 276 ? 7.546 -1.407 -22.595 1.00 96.75 276 PRO A C 1
ATOM 2142 O O . PRO A 1 276 ? 8.594 -1.224 -23.231 1.00 96.75 276 PRO A O 1
ATOM 2145 N N . SER A 1 277 ? 6.895 -0.415 -21.997 1.00 97.19 277 SER A N 1
ATOM 2146 C CA . SER A 1 277 ? 7.430 0.939 -21.904 1.00 97.19 277 SER A CA 1
ATOM 2147 C C . SER A 1 277 ? 7.662 1.372 -20.458 1.00 97.19 277 SER A C 1
ATOM 2149 O O . SER A 1 277 ? 7.327 0.668 -19.504 1.00 97.19 277 SER A O 1
ATOM 2151 N N . VAL A 1 278 ? 8.271 2.542 -20.308 1.00 97.25 278 VAL A N 1
ATOM 2152 C CA . VAL A 1 278 ? 8.405 3.269 -19.044 1.00 97.25 278 VAL A CA 1
ATOM 2153 C C . VAL A 1 278 ? 8.013 4.715 -19.287 1.00 97.25 278 VAL A C 1
ATOM 2155 O O . VAL A 1 278 ? 8.390 5.299 -20.303 1.00 97.25 278 VAL A O 1
ATOM 2158 N N . GLU A 1 279 ? 7.275 5.307 -18.359 1.00 96.44 279 GLU A N 1
ATOM 2159 C CA . GLU A 1 279 ? 6.990 6.736 -18.353 1.00 96.44 279 GLU A CA 1
ATOM 2160 C C . GLU A 1 279 ? 7.867 7.402 -17.293 1.00 96.44 279 GLU A C 1
ATOM 2162 O O . GLU A 1 279 ? 7.735 7.141 -16.104 1.00 96.44 279 GLU A O 1
ATOM 2167 N N . TYR A 1 280 ? 8.802 8.243 -17.729 1.00 94.25 280 TYR A N 1
ATOM 2168 C CA . TYR A 1 280 ? 9.736 8.939 -16.849 1.00 94.25 280 TYR A CA 1
ATOM 2169 C C . TYR A 1 280 ? 9.766 10.418 -17.214 1.00 94.25 280 TYR A C 1
ATOM 2171 O O . TYR A 1 280 ? 10.082 10.765 -18.358 1.00 94.25 280 TYR A O 1
ATOM 2179 N N . CYS A 1 281 ? 9.438 11.280 -16.249 1.00 92.50 281 CYS A N 1
ATOM 2180 C CA . CYS A 1 281 ? 9.401 12.733 -16.420 1.00 92.50 281 CYS A CA 1
ATOM 2181 C C . CYS A 1 281 ? 8.561 13.170 -17.643 1.00 92.50 281 CYS A C 1
ATOM 2183 O O . CYS A 1 281 ? 9.021 13.883 -18.535 1.00 92.50 281 CYS A O 1
ATOM 2185 N N . GLY A 1 282 ? 7.334 12.642 -17.742 1.00 91.69 282 GLY A N 1
ATOM 2186 C CA . GLY A 1 282 ? 6.390 12.941 -18.830 1.00 91.69 282 GLY A CA 1
ATOM 2187 C C . GLY A 1 282 ? 6.770 12.378 -20.208 1.00 91.69 282 GLY A C 1
ATOM 2188 O O . GLY A 1 282 ? 6.024 12.554 -21.170 1.00 91.69 282 GLY A O 1
ATOM 2189 N N . ARG A 1 283 ? 7.906 11.680 -20.330 1.00 94.62 283 ARG A N 1
ATOM 2190 C CA . ARG A 1 283 ? 8.365 11.058 -21.575 1.00 94.62 283 ARG A CA 1
ATOM 2191 C C . ARG A 1 283 ? 8.192 9.546 -21.522 1.00 94.62 283 ARG A C 1
ATOM 2193 O O . ARG A 1 283 ? 8.559 8.905 -20.541 1.00 94.62 283 ARG A O 1
ATOM 2200 N N . ARG A 1 284 ? 7.732 8.967 -22.631 1.00 96.25 284 ARG A N 1
ATOM 2201 C CA . ARG A 1 284 ? 7.691 7.515 -22.823 1.00 96.25 284 ARG A CA 1
ATOM 2202 C C . ARG A 1 284 ? 9.020 6.993 -23.371 1.00 96.25 284 ARG A C 1
ATOM 2204 O O . ARG A 1 284 ? 9.540 7.500 -24.367 1.00 96.25 284 ARG A O 1
ATOM 2211 N N . TRP A 1 285 ? 9.549 5.967 -22.724 1.00 96.56 285 TRP A N 1
ATOM 2212 C CA . TRP A 1 285 ? 10.766 5.247 -23.077 1.00 96.56 285 TRP A CA 1
ATOM 2213 C C . TRP A 1 285 ? 10.398 3.820 -23.469 1.00 96.56 285 TRP A C 1
ATOM 2215 O O . TRP A 1 285 ? 9.558 3.194 -22.827 1.00 96.56 285 TRP A O 1
ATOM 2225 N N . ASN A 1 286 ? 11.023 3.293 -24.520 1.00 95.38 286 ASN A N 1
ATOM 2226 C CA . ASN A 1 286 ? 10.945 1.859 -24.789 1.00 95.38 286 ASN A CA 1
ATOM 2227 C C . ASN A 1 286 ? 11.892 1.090 -23.849 1.00 95.38 286 ASN A C 1
ATOM 2229 O O . ASN A 1 286 ? 12.865 1.658 -23.344 1.00 95.38 286 ASN A O 1
ATOM 2233 N N . ALA A 1 287 ? 11.620 -0.201 -23.652 1.00 91.31 287 ALA A N 1
ATOM 2234 C CA . ALA A 1 287 ? 12.393 -1.081 -22.775 1.00 91.31 287 ALA A CA 1
ATOM 2235 C C . ALA A 1 287 ? 13.913 -1.049 -23.029 1.00 91.31 287 ALA A C 1
ATOM 2237 O O . ALA A 1 287 ? 14.696 -0.973 -22.085 1.00 91.31 287 ALA A O 1
ATOM 2238 N N . SER A 1 288 ? 14.348 -1.049 -24.295 1.00 89.88 288 SER A N 1
ATOM 2239 C CA . SER A 1 288 ? 15.777 -1.043 -24.649 1.00 89.88 288 SER A CA 1
ATOM 2240 C C . SER A 1 288 ? 16.475 0.256 -24.230 1.00 89.88 288 SER A C 1
ATOM 2242 O O . SER A 1 288 ? 17.512 0.216 -23.568 1.00 89.88 288 SER A O 1
ATOM 2244 N N . ALA A 1 289 ? 15.890 1.410 -24.563 1.00 94.12 289 ALA A N 1
ATOM 2245 C CA . ALA A 1 289 ? 16.435 2.716 -24.208 1.00 94.12 289 ALA A CA 1
ATOM 2246 C C . ALA A 1 289 ? 16.421 2.946 -22.690 1.00 94.12 289 ALA A C 1
ATOM 2248 O O . ALA A 1 289 ? 17.353 3.540 -22.150 1.00 94.12 289 ALA A O 1
ATOM 2249 N N . TRP A 1 290 ? 15.383 2.460 -22.003 1.00 94.94 290 TRP A N 1
ATOM 2250 C CA . TRP A 1 290 ? 15.307 2.508 -20.547 1.00 94.94 290 TRP A CA 1
ATOM 2251 C C . TRP A 1 290 ? 16.381 1.632 -19.895 1.00 94.94 290 TRP A C 1
ATOM 2253 O O . TRP A 1 290 ? 17.133 2.123 -19.055 1.00 94.94 290 TRP A O 1
ATOM 2263 N N . GLY A 1 291 ? 16.541 0.382 -20.340 1.00 89.50 291 GLY A N 1
ATOM 2264 C CA . GLY A 1 291 ? 17.586 -0.516 -19.838 1.00 89.50 291 GLY A CA 1
ATOM 2265 C C . GLY A 1 291 ? 19.000 0.038 -20.049 1.00 89.50 291 GLY A C 1
ATOM 2266 O O . GLY A 1 291 ? 19.841 -0.046 -19.157 1.00 89.50 291 GLY A O 1
ATOM 2267 N N . ALA A 1 292 ? 19.251 0.698 -21.183 1.00 91.69 292 ALA A N 1
ATOM 2268 C CA . ALA A 1 292 ? 20.535 1.341 -21.472 1.00 91.69 292 ALA A CA 1
ATOM 2269 C C . ALA A 1 292 ? 20.815 2.601 -20.624 1.00 91.69 292 ALA A C 1
ATOM 2271 O O . ALA A 1 292 ? 21.957 3.051 -20.565 1.00 91.69 292 ALA A O 1
ATOM 2272 N N . SER A 1 293 ? 19.804 3.179 -19.964 1.00 91.44 293 SER A N 1
ATOM 2273 C CA . SER A 1 293 ? 19.967 4.394 -19.150 1.00 91.44 293 SER A CA 1
ATOM 2274 C C . SER A 1 293 ? 20.733 4.167 -17.841 1.00 91.44 293 SER A C 1
ATOM 2276 O O . SER A 1 293 ? 21.192 5.132 -17.231 1.00 91.44 293 SER A O 1
ATOM 2278 N N . GLY A 1 294 ? 20.840 2.910 -17.389 1.00 89.81 294 GLY A N 1
ATOM 2279 C CA . GLY A 1 294 ? 21.467 2.549 -16.116 1.00 89.81 294 GLY A CA 1
ATOM 2280 C C . GLY A 1 294 ? 20.661 2.940 -14.872 1.00 89.81 294 GLY A C 1
ATOM 2281 O O . GLY A 1 294 ? 21.197 2.877 -13.772 1.00 89.81 294 GLY A O 1
ATOM 2282 N N . ARG A 1 295 ? 19.395 3.356 -15.024 1.00 90.81 295 ARG A N 1
ATOM 2283 C CA . ARG A 1 295 ? 18.526 3.790 -13.909 1.00 90.81 295 ARG A CA 1
ATOM 2284 C C . ARG A 1 295 ? 17.809 2.660 -13.183 1.00 90.81 295 ARG A C 1
ATOM 2286 O O . ARG A 1 295 ? 17.325 2.866 -12.084 1.00 90.81 295 ARG A O 1
ATOM 2293 N N . ASP A 1 296 ? 17.717 1.506 -13.825 1.00 94.19 296 ASP A N 1
ATOM 2294 C CA . ASP A 1 296 ? 16.878 0.381 -13.422 1.00 94.19 296 ASP A CA 1
ATOM 2295 C C . ASP A 1 296 ? 17.674 -0.915 -13.620 1.00 94.19 296 ASP A C 1
ATOM 2297 O O . ASP A 1 296 ? 17.414 -1.748 -14.492 1.00 94.19 296 ASP A O 1
ATOM 2301 N N . ILE A 1 297 ? 18.784 -0.993 -12.885 1.00 94.62 297 ILE A N 1
ATOM 2302 C CA . ILE A 1 297 ? 19.841 -1.978 -13.119 1.00 94.62 297 ILE A CA 1
ATOM 2303 C C . ILE A 1 297 ? 19.329 -3.381 -12.792 1.00 94.62 297 ILE A C 1
ATOM 2305 O O . ILE A 1 297 ? 18.709 -3.619 -11.759 1.00 94.62 297 ILE A O 1
ATOM 2309 N N . GLY A 1 298 ? 19.622 -4.337 -13.672 1.00 96.00 298 GLY A N 1
ATOM 2310 C CA . GLY A 1 298 ? 19.241 -5.739 -13.490 1.00 96.00 298 GLY A CA 1
ATOM 2311 C C . GLY A 1 298 ? 17.776 -6.045 -13.805 1.00 96.00 298 GLY A C 1
ATOM 2312 O O . GLY A 1 298 ? 17.389 -7.208 -13.724 1.00 96.00 298 GLY A O 1
ATOM 2313 N N . THR A 1 299 ? 16.973 -5.049 -14.191 1.00 97.62 299 THR A N 1
ATOM 2314 C CA . THR A 1 299 ? 15.615 -5.292 -14.679 1.00 97.62 299 THR A CA 1
ATOM 2315 C C . THR A 1 299 ? 15.642 -5.983 -16.040 1.00 97.62 299 THR A C 1
ATOM 2317 O O . THR A 1 299 ? 16.452 -5.666 -16.913 1.00 97.62 299 THR A O 1
ATOM 2320 N N . THR A 1 300 ? 14.755 -6.960 -16.211 1.00 96.62 300 THR A N 1
ATOM 2321 C CA . THR A 1 300 ? 14.644 -7.790 -17.414 1.00 96.62 300 THR A CA 1
ATOM 2322 C C . THR A 1 300 ? 13.264 -7.654 -18.041 1.00 96.62 300 THR A C 1
ATOM 2324 O O . THR A 1 300 ? 12.262 -7.531 -17.337 1.00 96.62 300 THR A O 1
ATOM 2327 N N . PHE A 1 301 ? 13.225 -7.696 -19.373 1.00 95.69 301 PHE A N 1
ATOM 2328 C CA . PHE A 1 301 ? 12.009 -7.597 -20.175 1.00 95.69 301 PHE A CA 1
ATOM 2329 C C . PHE A 1 301 ? 11.854 -8.867 -21.012 1.00 95.69 301 PHE A C 1
ATOM 2331 O O . PHE A 1 301 ? 12.789 -9.252 -21.717 1.00 95.69 301 PHE A O 1
ATOM 2338 N N . ALA A 1 302 ? 10.701 -9.525 -20.922 1.00 95.38 302 ALA A N 1
ATOM 2339 C CA . ALA A 1 302 ? 10.437 -10.785 -21.612 1.00 95.38 302 ALA A CA 1
ATOM 2340 C C . ALA A 1 302 ? 8.996 -10.870 -22.131 1.00 95.38 302 ALA A C 1
ATOM 2342 O O . ALA A 1 302 ? 8.103 -10.163 -21.665 1.00 95.38 302 ALA A O 1
ATOM 2343 N N . ASP A 1 303 ? 8.771 -11.740 -23.115 1.00 94.88 303 ASP A N 1
ATOM 2344 C CA . ASP A 1 303 ? 7.432 -12.004 -23.642 1.00 94.88 303 ASP A CA 1
ATOM 2345 C C . ASP A 1 303 ? 6.577 -12.752 -22.607 1.00 94.88 303 ASP A C 1
ATOM 2347 O O . ASP A 1 303 ? 7.052 -13.698 -21.972 1.00 94.88 303 ASP A O 1
ATOM 2351 N N . THR A 1 304 ? 5.303 -12.379 -22.467 1.00 89.50 304 THR A N 1
ATOM 2352 C CA . THR A 1 304 ? 4.335 -13.131 -21.654 1.00 89.50 304 THR A CA 1
ATOM 2353 C C . THR A 1 304 ? 4.133 -14.554 -22.164 1.00 89.50 304 THR A C 1
ATOM 2355 O O . THR A 1 304 ? 3.883 -15.448 -21.358 1.00 89.50 304 THR A O 1
ATOM 2358 N N . ALA A 1 305 ? 4.317 -14.812 -23.465 1.00 80.75 305 ALA A N 1
ATOM 2359 C CA . ALA A 1 305 ? 4.285 -16.171 -24.009 1.00 80.75 305 ALA A CA 1
ATOM 2360 C C . ALA A 1 305 ? 5.346 -17.089 -23.364 1.00 80.75 305 ALA A C 1
ATOM 2362 O O . ALA A 1 305 ? 5.103 -18.281 -23.177 1.00 80.75 305 ALA A O 1
ATOM 2363 N N . GLY A 1 306 ? 6.490 -16.535 -22.946 1.00 62.78 306 GLY A N 1
ATOM 2364 C CA . GLY A 1 306 ? 7.556 -17.270 -22.255 1.00 62.78 306 GLY A CA 1
ATOM 2365 C C . GLY A 1 306 ? 7.248 -17.635 -20.798 1.00 62.78 306 GLY A C 1
ATOM 2366 O O . GLY A 1 306 ? 8.011 -18.380 -20.196 1.00 62.78 306 GLY A O 1
ATOM 2367 N N . VAL A 1 307 ? 6.144 -17.135 -20.231 1.00 60.03 307 VAL A N 1
ATOM 2368 C CA . VAL A 1 307 ? 5.684 -17.433 -18.857 1.00 60.03 307 VAL A CA 1
ATOM 2369 C C . VAL A 1 307 ? 4.805 -18.693 -18.818 1.00 60.03 307 VAL A C 1
ATOM 2371 O O . VAL A 1 307 ? 4.466 -19.185 -17.749 1.00 60.03 307 VAL A O 1
ATOM 2374 N N . SER A 1 308 ? 4.446 -19.243 -19.982 1.00 43.59 308 SER A N 1
ATOM 2375 C CA . SER A 1 308 ? 3.586 -20.429 -20.113 1.00 43.59 308 SER A CA 1
ATOM 2376 C C . SER A 1 308 ? 4.323 -21.782 -20.053 1.00 43.59 308 SER A C 1
ATOM 2378 O O . SER A 1 308 ? 3.787 -22.783 -20.528 1.00 43.59 308 SER A O 1
ATOM 2380 N N . GLY A 1 309 ? 5.531 -21.824 -19.476 1.00 36.03 309 GLY A N 1
ATOM 2381 C CA . GLY A 1 309 ? 6.369 -23.028 -19.347 1.00 36.03 309 GLY A CA 1
ATOM 2382 C C . GLY A 1 309 ? 6.504 -23.529 -17.918 1.00 36.03 309 GLY A C 1
ATOM 2383 O O . GLY A 1 309 ? 6.875 -22.704 -17.055 1.00 36.03 309 GLY A O 1
#